Protein AF-A0A1E3QG63-F1 (afdb_monomer_lite)

Radius of gyration: 18.42 Å; chains: 1; bounding box: 55×42×62 Å

Structure (mmCIF, N/CA/C/O backbone):
data_AF-A0A1E3QG63-F1
#
_entry.id   AF-A0A1E3QG63-F1
#
loop_
_atom_site.group_PDB
_atom_site.id
_atom_site.type_symbol
_atom_site.label_atom_id
_atom_site.label_alt_id
_atom_site.label_comp_id
_atom_site.label_asym_id
_atom_site.label_entity_id
_atom_site.label_seq_id
_atom_site.pdbx_PDB_ins_code
_atom_site.Cartn_x
_atom_site.Cartn_y
_atom_site.Cartn_z
_atom_site.occupancy
_atom_site.B_iso_or_equiv
_atom_site.auth_seq_id
_atom_site.auth_comp_id
_atom_site.auth_asym_id
_atom_site.auth_atom_id
_atom_site.pdbx_PDB_model_num
ATOM 1 N N . MET A 1 1 ? -2.644 4.173 26.417 1.00 63.44 1 MET A N 1
ATOM 2 C CA . MET A 1 1 ? -2.968 2.779 26.030 1.00 63.44 1 MET A CA 1
ATOM 3 C C . MET A 1 1 ? -1.761 2.203 25.305 1.00 63.44 1 MET A C 1
ATOM 5 O O . MET A 1 1 ? -1.192 2.931 24.502 1.00 63.44 1 MET A O 1
ATOM 9 N N . SER A 1 2 ? -1.336 0.970 25.603 1.00 85.31 2 SER A N 1
ATOM 10 C CA . SER A 1 2 ? -0.181 0.361 24.920 1.00 85.31 2 SER A CA 1
ATOM 11 C C . SER A 1 2 ? -0.471 0.217 23.418 1.00 85.31 2 SER A C 1
ATOM 13 O O . SER A 1 2 ? -1.576 -0.172 23.044 1.00 85.31 2 SER A O 1
ATOM 15 N N . ARG A 1 3 ? 0.469 0.567 22.541 1.00 91.56 3 ARG A N 1
ATOM 16 C CA . ARG A 1 3 ? 0.360 0.287 21.099 1.00 91.56 3 ARG A CA 1
ATOM 17 C C . ARG A 1 3 ? 1.345 -0.817 20.749 1.00 91.56 3 ARG A C 1
ATOM 19 O O . ARG A 1 3 ? 2.433 -0.870 21.312 1.00 91.56 3 ARG A O 1
ATOM 26 N N . SER A 1 4 ? 0.961 -1.674 19.815 1.00 94.44 4 SER A N 1
ATOM 27 C CA . SER A 1 4 ? 1.825 -2.709 19.252 1.00 94.44 4 SER A CA 1
ATOM 28 C C . SER A 1 4 ? 2.022 -2.447 17.767 1.00 94.44 4 SER A C 1
ATOM 30 O O . SER A 1 4 ? 1.134 -1.895 17.115 1.00 94.44 4 SER A O 1
ATOM 32 N N . SER A 1 5 ? 3.180 -2.843 17.246 1.00 95.06 5 SER A N 1
ATOM 33 C CA . SER A 1 5 ? 3.519 -2.740 15.829 1.00 95.06 5 SER A CA 1
ATOM 34 C C . SER A 1 5 ? 3.926 -4.093 15.260 1.00 95.06 5 SER A C 1
ATOM 36 O O . SER A 1 5 ? 4.541 -4.896 15.960 1.00 95.06 5 SER A O 1
ATOM 38 N N . HIS A 1 6 ? 3.617 -4.320 13.988 1.00 96.06 6 HIS A N 1
ATOM 39 C CA . HIS A 1 6 ? 4.092 -5.461 13.206 1.00 96.06 6 HIS A CA 1
ATOM 40 C C . HIS A 1 6 ? 4.540 -4.973 11.831 1.00 96.06 6 HIS A C 1
ATOM 42 O O . HIS A 1 6 ? 3.900 -4.087 11.266 1.00 96.06 6 HIS A O 1
ATOM 48 N N . THR A 1 7 ? 5.610 -5.556 11.301 1.00 96.62 7 THR A N 1
ATOM 49 C CA . THR A 1 7 ? 6.159 -5.209 9.987 1.00 96.62 7 THR A CA 1
ATOM 50 C C . THR A 1 7 ? 6.214 -6.458 9.119 1.00 96.62 7 THR A C 1
ATOM 52 O O . THR A 1 7 ? 6.518 -7.548 9.605 1.00 96.62 7 THR A O 1
ATOM 55 N N . LEU A 1 8 ? 5.903 -6.291 7.840 1.00 96.19 8 LEU A N 1
ATOM 56 C CA . LEU A 1 8 ? 6.036 -7.293 6.795 1.00 96.19 8 LEU A CA 1
ATOM 57 C C . LEU A 1 8 ? 6.812 -6.655 5.644 1.00 96.19 8 LEU A C 1
ATOM 59 O O . LEU A 1 8 ? 6.557 -5.509 5.283 1.00 96.19 8 LEU A O 1
ATOM 63 N N . GLN A 1 9 ? 7.737 -7.418 5.076 1.00 96.62 9 GLN A N 1
ATOM 64 C CA . GLN A 1 9 ? 8.424 -7.054 3.850 1.00 96.62 9 GLN A CA 1
ATOM 65 C C . GLN A 1 9 ? 8.018 -8.038 2.755 1.00 96.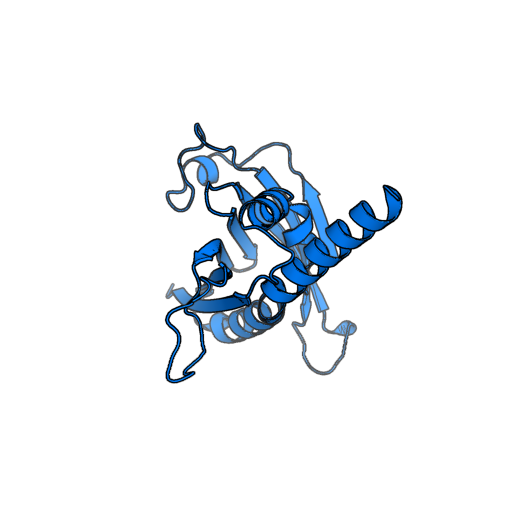62 9 GLN A C 1
ATOM 67 O O . GLN A 1 9 ? 8.073 -9.253 2.960 1.00 96.62 9 GLN A O 1
ATOM 72 N N . VAL A 1 10 ? 7.606 -7.513 1.605 1.00 95.44 10 VAL A N 1
ATOM 73 C CA . VAL A 1 10 ? 7.205 -8.292 0.430 1.00 95.44 10 VAL A CA 1
ATOM 74 C C . VAL A 1 10 ? 8.078 -7.876 -0.740 1.00 95.44 10 VAL A C 1
ATOM 76 O O . VAL A 1 10 ? 8.271 -6.689 -0.992 1.00 95.44 10 VAL A O 1
ATOM 79 N N . THR A 1 11 ? 8.616 -8.847 -1.471 1.00 95.69 11 THR A N 1
ATOM 80 C CA . THR A 1 11 ? 9.501 -8.582 -2.606 1.00 95.69 11 THR A CA 1
ATOM 81 C C . THR A 1 11 ? 9.053 -9.341 -3.847 1.00 95.69 11 THR A C 1
ATOM 83 O O . THR A 1 11 ? 8.489 -10.432 -3.758 1.00 95.69 11 THR A O 1
ATOM 86 N N . ALA A 1 12 ? 9.294 -8.753 -5.015 1.00 95.25 12 ALA A N 1
ATOM 87 C CA . ALA A 1 12 ? 9.149 -9.422 -6.300 1.00 95.25 12 ALA A CA 1
ATOM 88 C C . ALA A 1 12 ? 10.291 -8.988 -7.234 1.00 95.25 12 ALA A C 1
ATOM 90 O O . ALA A 1 12 ? 10.469 -7.783 -7.445 1.00 95.25 12 ALA A O 1
ATOM 91 N N . PRO A 1 13 ? 11.086 -9.928 -7.776 1.00 94.69 13 PRO A N 1
ATOM 92 C CA . PRO A 1 13 ? 12.096 -9.588 -8.767 1.00 94.69 13 PRO A CA 1
ATOM 93 C C . PRO A 1 13 ? 11.421 -9.096 -10.050 1.00 94.69 13 PRO A C 1
ATOM 95 O O . PRO A 1 13 ? 10.389 -9.627 -10.459 1.00 94.69 13 PRO A O 1
ATOM 98 N N . LEU A 1 14 ? 12.013 -8.092 -10.692 1.00 94.06 14 LEU A N 1
ATOM 99 C CA . LEU A 1 14 ? 11.565 -7.643 -12.003 1.00 94.06 14 LEU A CA 1
ATOM 100 C C . LEU A 1 14 ? 12.072 -8.630 -13.072 1.00 94.06 14 LEU A C 1
ATOM 102 O O . LEU A 1 14 ? 13.235 -9.058 -13.016 1.00 94.06 14 LEU A O 1
ATOM 106 N N . PRO A 1 15 ? 11.232 -8.985 -14.056 1.00 92.25 15 PRO A N 1
ATOM 107 C CA . PRO A 1 15 ? 11.671 -9.674 -15.260 1.00 92.25 15 PRO A CA 1
ATOM 108 C C . PRO A 1 15 ? 12.553 -8.748 -16.110 1.00 92.25 15 PRO A C 1
ATOM 110 O O . PRO A 1 15 ? 12.461 -7.524 -16.026 1.00 92.25 15 PRO A O 1
ATOM 113 N N . SER A 1 16 ? 13.387 -9.322 -16.980 1.00 89.38 16 SER A N 1
ATOM 114 C CA . SER A 1 16 ? 14.277 -8.557 -17.872 1.00 89.38 16 SER A CA 1
ATOM 115 C C . SER A 1 16 ? 13.534 -7.679 -18.887 1.00 89.38 16 SER A C 1
ATOM 117 O O . SER A 1 16 ? 14.134 -6.798 -19.498 1.00 89.38 16 SER A O 1
ATOM 119 N N . SER A 1 17 ? 12.237 -7.923 -19.083 1.00 90.38 17 SER A N 1
ATOM 120 C CA . SER A 1 17 ? 11.326 -7.128 -19.911 1.00 90.38 17 SER A CA 1
ATOM 121 C C . SER A 1 17 ? 10.999 -5.757 -19.293 1.00 90.38 17 SER A C 1
ATOM 123 O O . SER A 1 17 ? 10.617 -4.833 -20.021 1.00 90.38 17 SER A O 1
ATOM 125 N N . LEU A 1 18 ? 11.164 -5.593 -17.973 1.00 93.50 18 LEU A N 1
ATOM 126 C CA . LEU A 1 18 ? 10.809 -4.384 -17.230 1.00 93.50 18 LEU A CA 1
ATOM 127 C C . LEU A 1 18 ? 12.039 -3.626 -16.733 1.00 93.50 18 LEU A C 1
ATOM 129 O O . LEU A 1 18 ? 12.953 -4.179 -16.125 1.00 93.50 18 LEU A O 1
ATOM 133 N N . THR A 1 19 ? 12.027 -2.315 -16.952 1.00 94.38 19 THR A N 1
ATOM 134 C CA . THR A 1 19 ? 13.007 -1.393 -16.379 1.00 94.38 19 THR A CA 1
ATOM 135 C C . THR A 1 19 ? 12.522 -0.865 -15.024 1.00 94.38 19 THR A C 1
ATOM 137 O O . THR A 1 19 ? 11.325 -0.909 -14.725 1.00 94.38 19 THR A O 1
ATOM 140 N N . PRO A 1 20 ? 13.412 -0.290 -14.195 1.00 95.69 20 PRO A N 1
ATOM 141 C CA . PRO A 1 20 ? 12.996 0.371 -12.960 1.00 95.69 20 PRO A CA 1
ATOM 142 C C . PRO A 1 20 ? 12.012 1.512 -13.192 1.00 95.69 20 PRO A C 1
ATOM 144 O O . PRO A 1 20 ? 11.085 1.690 -12.409 1.00 95.69 20 PRO A O 1
ATOM 147 N N . ALA A 1 21 ? 12.208 2.262 -14.280 1.00 96.69 21 ALA A N 1
ATOM 148 C CA . ALA A 1 21 ? 11.342 3.370 -14.652 1.00 96.69 21 ALA A CA 1
ATOM 149 C C . ALA A 1 21 ? 9.919 2.887 -14.959 1.00 96.69 21 ALA A C 1
ATOM 151 O O . ALA A 1 21 ? 8.976 3.493 -14.463 1.00 96.69 21 ALA A O 1
ATOM 152 N N . ASP A 1 22 ? 9.765 1.762 -15.673 1.00 96.69 22 ASP A N 1
ATOM 153 C CA . ASP A 1 22 ? 8.447 1.168 -15.948 1.00 96.69 22 ASP A CA 1
ATOM 154 C C . ASP A 1 22 ? 7.688 0.884 -14.643 1.00 96.69 22 ASP A C 1
ATOM 156 O O . ASP A 1 22 ? 6.513 1.227 -14.501 1.00 96.69 22 ASP A O 1
ATOM 160 N N . MET A 1 23 ? 8.379 0.307 -13.655 1.00 97.62 23 MET A N 1
ATOM 161 C CA . MET A 1 23 ? 7.780 -0.000 -12.356 1.00 97.62 23 MET A CA 1
ATOM 162 C C . MET A 1 23 ? 7.497 1.240 -11.507 1.00 97.62 23 MET A C 1
ATOM 164 O O . MET A 1 23 ? 6.456 1.292 -10.855 1.00 97.62 23 MET A O 1
ATOM 168 N N . ILE A 1 24 ? 8.378 2.243 -11.512 1.00 98.25 24 ILE A N 1
ATOM 169 C CA . ILE A 1 24 ? 8.143 3.508 -10.797 1.00 98.25 24 ILE A CA 1
ATOM 170 C C . ILE A 1 24 ? 6.931 4.230 -11.397 1.00 98.25 24 ILE A C 1
ATOM 172 O O . ILE A 1 24 ? 6.027 4.611 -10.658 1.00 98.25 24 ILE A O 1
ATOM 176 N N . SER A 1 25 ? 6.850 4.335 -12.726 1.00 97.88 25 SER A N 1
ATOM 177 C CA . SER A 1 25 ? 5.685 4.912 -13.402 1.00 97.88 25 SER A CA 1
ATOM 178 C C . SER A 1 25 ? 4.401 4.139 -13.096 1.00 97.88 25 SER A C 1
ATOM 180 O O . SER A 1 25 ? 3.353 4.749 -12.902 1.00 97.88 25 SER A O 1
ATOM 182 N N . ALA A 1 26 ? 4.468 2.809 -12.992 1.00 97.81 26 ALA A N 1
ATOM 183 C CA . ALA A 1 26 ? 3.320 2.006 -12.592 1.00 97.81 26 ALA A CA 1
ATOM 184 C C . ALA A 1 26 ? 2.889 2.241 -11.133 1.00 97.81 26 ALA A C 1
ATOM 186 O O . ALA A 1 26 ? 1.690 2.199 -10.858 1.00 97.81 26 ALA A O 1
ATOM 187 N N . LEU A 1 27 ? 3.822 2.496 -10.210 1.00 98.25 27 LEU A N 1
ATOM 188 C CA . LEU A 1 27 ? 3.511 2.843 -8.816 1.00 98.25 27 LEU A CA 1
ATOM 189 C C . LEU A 1 27 ? 2.842 4.219 -8.696 1.00 98.25 27 LEU A C 1
ATOM 191 O O . LEU A 1 27 ? 1.923 4.373 -7.895 1.00 98.25 27 LEU A O 1
ATOM 195 N N . HIS A 1 28 ? 3.257 5.189 -9.518 1.00 98.00 28 HIS A N 1
ATOM 196 C CA . HIS A 1 28 ? 2.660 6.536 -9.557 1.00 98.00 28 HIS A CA 1
ATOM 197 C C . HIS A 1 28 ? 1.229 6.536 -10.120 1.00 98.00 28 HIS A C 1
ATOM 199 O O . HIS A 1 28 ? 0.454 7.468 -9.919 1.00 98.00 28 HIS A O 1
ATOM 205 N N . ILE A 1 29 ? 0.812 5.442 -10.764 1.00 97.56 29 ILE A N 1
ATOM 206 C CA . ILE A 1 29 ? -0.602 5.168 -11.032 1.00 97.56 29 ILE A CA 1
ATOM 207 C C . ILE A 1 29 ? -1.194 4.511 -9.777 1.00 97.56 29 ILE A C 1
ATOM 209 O O . ILE A 1 29 ? -1.293 3.288 -9.689 1.00 97.56 29 ILE A O 1
ATOM 213 N N . HIS A 1 30 ? -1.613 5.323 -8.800 1.00 97.62 30 HIS A N 1
ATOM 214 C CA . HIS A 1 30 ? -2.098 4.855 -7.486 1.00 97.62 30 HIS A CA 1
ATOM 215 C C . HIS A 1 30 ? -3.204 3.788 -7.559 1.00 97.62 30 HIS A C 1
ATOM 217 O O . HIS A 1 30 ? -3.290 2.910 -6.697 1.00 97.62 30 HIS A O 1
ATOM 223 N N . GLU A 1 31 ? -4.033 3.826 -8.607 1.00 96.69 31 GLU A N 1
ATOM 224 C CA . GLU A 1 31 ? -5.058 2.814 -8.879 1.00 96.69 31 GLU A CA 1
ATOM 225 C C . GLU A 1 31 ? -4.479 1.394 -8.940 1.00 96.69 31 GLU A C 1
ATOM 227 O O . GLU A 1 31 ? -5.137 0.444 -8.515 1.00 96.69 31 GLU A O 1
ATOM 232 N N . ASN A 1 32 ? -3.236 1.223 -9.398 1.00 96.31 32 ASN A N 1
ATOM 233 C CA . ASN A 1 32 ? -2.574 -0.076 -9.408 1.00 96.31 32 ASN A CA 1
ATOM 234 C C . ASN A 1 32 ? -2.433 -0.654 -7.996 1.00 96.31 32 ASN A C 1
ATOM 236 O O . ASN A 1 32 ? -2.767 -1.816 -7.785 1.00 96.31 32 ASN A O 1
ATOM 240 N N . CYS A 1 33 ? -2.017 0.143 -7.013 1.00 94.50 33 CYS A N 1
ATOM 241 C CA . CYS A 1 33 ? -1.934 -0.308 -5.623 1.00 94.50 33 CYS A CA 1
ATOM 242 C C . CYS A 1 33 ? -3.328 -0.506 -5.009 1.00 94.50 33 CYS A C 1
ATOM 244 O O . CYS A 1 33 ? -3.575 -1.513 -4.347 1.00 94.50 33 CYS A O 1
ATOM 246 N N . LEU A 1 34 ? -4.258 0.418 -5.271 1.00 95.00 34 LEU A N 1
ATOM 247 C CA . LEU A 1 34 ? -5.617 0.366 -4.723 1.00 95.00 34 LEU A CA 1
ATOM 248 C C . LEU A 1 34 ? -6.385 -0.879 -5.188 1.00 95.00 34 LEU A C 1
ATOM 250 O O . LEU A 1 34 ? -7.032 -1.537 -4.376 1.00 95.00 34 LEU A O 1
ATOM 254 N N . THR A 1 35 ? -6.300 -1.219 -6.476 1.00 94.00 35 THR A N 1
ATOM 255 C CA . THR A 1 35 ? -7.086 -2.305 -7.092 1.00 94.00 35 THR A CA 1
ATOM 256 C C . THR A 1 35 ? -6.474 -3.694 -6.922 1.00 94.00 35 THR A C 1
ATOM 258 O O . THR A 1 35 ? -7.202 -4.683 -6.966 1.00 94.00 35 THR A O 1
ATOM 261 N N . LEU A 1 36 ? -5.156 -3.801 -6.717 1.00 92.81 36 LEU A N 1
ATOM 262 C CA . LEU A 1 36 ? -4.480 -5.094 -6.537 1.00 92.81 36 LEU A CA 1
ATOM 263 C C . LEU A 1 36 ? -4.517 -5.608 -5.091 1.00 92.81 36 LEU A C 1
ATOM 265 O O . LEU A 1 36 ? -4.337 -6.813 -4.858 1.00 92.81 36 LEU A O 1
ATOM 269 N N . GLN A 1 37 ? -4.758 -4.715 -4.129 1.00 89.69 37 GLN A N 1
ATOM 270 C CA . GLN A 1 37 ? -4.864 -5.044 -2.713 1.00 89.69 37 GLN A CA 1
ATOM 271 C C . GLN A 1 37 ? -6.071 -5.955 -2.448 1.00 89.69 37 GLN A C 1
ATOM 273 O O . GLN A 1 37 ? -7.209 -5.632 -2.776 1.00 89.69 37 GLN A O 1
ATOM 278 N N . ALA A 1 38 ? -5.827 -7.113 -1.824 1.00 90.06 38 ALA A N 1
ATOM 279 C CA . ALA A 1 38 ? -6.803 -8.210 -1.780 1.00 90.06 38 ALA A CA 1
ATOM 280 C C . ALA A 1 38 ? -8.096 -7.902 -1.001 1.00 90.06 38 ALA A C 1
ATOM 282 O O . ALA A 1 38 ? -9.089 -8.610 -1.165 1.00 90.06 38 ALA A O 1
ATOM 283 N N . LEU A 1 39 ? -8.072 -6.890 -0.132 1.00 92.81 39 LEU A N 1
ATOM 284 C CA . LEU A 1 39 ? -9.217 -6.498 0.687 1.00 92.81 39 LEU A CA 1
ATOM 285 C C . LEU A 1 39 ? -10.007 -5.330 0.091 1.00 92.81 39 LEU A C 1
ATOM 287 O O . LEU A 1 39 ? -11.139 -5.111 0.528 1.00 92.81 39 LEU A O 1
ATOM 291 N N . THR A 1 40 ? -9.459 -4.601 -0.887 1.00 95.31 40 THR A N 1
ATOM 292 C CA . THR A 1 40 ? -10.124 -3.436 -1.478 1.00 95.31 40 THR A CA 1
ATOM 293 C C . THR A 1 40 ? -11.356 -3.859 -2.265 1.00 95.31 40 THR A C 1
ATOM 295 O O . THR A 1 40 ? -11.326 -4.771 -3.087 1.00 95.31 40 THR A O 1
ATOM 298 N N . THR A 1 41 ? -12.455 -3.155 -2.023 1.00 95.88 41 THR A N 1
ATOM 299 C CA . THR A 1 41 ? -13.749 -3.362 -2.695 1.00 95.88 41 THR A CA 1
ATOM 300 C C . THR A 1 41 ? -14.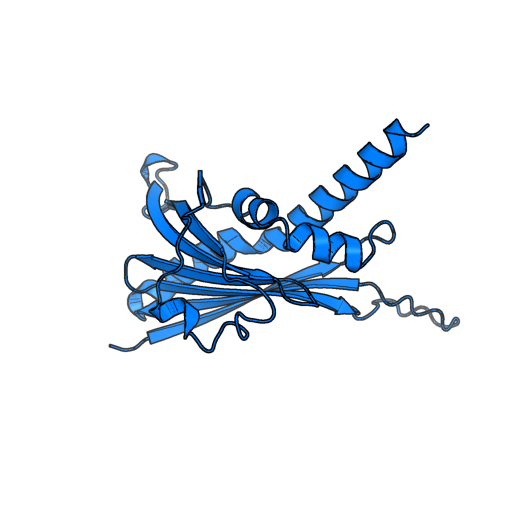258 -2.103 -3.389 1.00 95.88 41 THR A C 1
ATOM 302 O O . THR A 1 41 ? -15.158 -2.176 -4.220 1.00 95.88 41 THR A O 1
ATOM 305 N N . GLY A 1 42 ? -13.658 -0.951 -3.092 1.00 97.06 42 GLY A N 1
ATOM 306 C CA . GLY A 1 42 ? -13.903 0.305 -3.784 1.00 97.06 42 GLY A CA 1
ATOM 307 C C . GLY A 1 42 ? -12.973 1.395 -3.275 1.00 97.06 42 GLY A C 1
ATOM 308 O O . GLY A 1 42 ? -12.446 1.306 -2.165 1.00 97.06 42 GLY A O 1
ATOM 309 N N . TYR A 1 43 ? -12.781 2.430 -4.082 1.00 98.06 43 TYR A N 1
ATOM 310 C CA . TYR A 1 43 ? -12.066 3.632 -3.681 1.00 98.06 43 TYR A CA 1
ATOM 311 C C . TYR A 1 43 ? -12.665 4.854 -4.376 1.00 98.06 43 TYR A C 1
ATOM 313 O O . TYR A 1 43 ? -13.311 4.747 -5.419 1.00 98.06 43 TYR A O 1
ATOM 321 N N . LYS A 1 44 ? -12.444 6.022 -3.783 1.00 97.75 44 LYS A N 1
ATOM 322 C CA . LYS A 1 44 ? -12.819 7.317 -4.339 1.00 97.75 44 LYS A CA 1
ATOM 323 C C . LYS A 1 44 ? -11.731 8.327 -4.019 1.00 97.75 44 LYS A C 1
ATOM 325 O O . LYS A 1 44 ? -11.320 8.444 -2.871 1.00 97.75 44 LYS A O 1
ATOM 330 N N . GLU A 1 45 ? -11.292 9.081 -5.016 1.00 97.69 45 GLU A N 1
ATOM 331 C CA . GLU A 1 45 ? -10.387 10.203 -4.782 1.00 97.69 45 GLU A CA 1
ATOM 332 C C . GLU A 1 45 ? -11.107 11.343 -4.052 1.00 97.69 45 GLU A C 1
ATOM 334 O O . GLU A 1 45 ? -12.243 11.708 -4.378 1.00 97.69 45 GLU A O 1
ATOM 339 N N . ILE A 1 46 ? -10.437 11.901 -3.048 1.00 96.94 46 ILE A N 1
ATOM 340 C CA . ILE A 1 46 ? -10.913 13.041 -2.275 1.00 96.94 46 ILE A CA 1
ATOM 341 C C . ILE A 1 46 ? -10.057 14.257 -2.657 1.00 96.94 46 ILE A C 1
ATOM 343 O O . ILE A 1 46 ? -8.852 14.238 -2.410 1.00 96.94 46 ILE A O 1
ATOM 347 N N . PRO A 1 47 ? -10.650 15.345 -3.188 1.00 91.88 47 PRO A N 1
ATOM 348 C CA . PRO A 1 47 ? -9.899 16.498 -3.707 1.00 91.88 47 PRO A CA 1
ATOM 349 C C . PRO A 1 47 ? -9.084 17.286 -2.676 1.00 91.88 47 PRO A C 1
ATOM 351 O O . PRO A 1 47 ? -8.465 18.293 -3.010 1.00 91.88 47 PRO A O 1
ATOM 354 N N . THR A 1 48 ? -9.156 16.933 -1.395 1.00 90.69 48 THR A N 1
ATOM 355 C CA . THR A 1 48 ? -8.535 17.706 -0.322 1.00 90.69 48 THR A CA 1
ATOM 356 C C . THR A 1 48 ? -7.882 16.781 0.685 1.00 90.69 48 THR A C 1
ATOM 358 O O . THR A 1 48 ? -8.521 15.893 1.247 1.00 90.69 48 THR A O 1
ATOM 361 N N . THR A 1 49 ? -6.610 17.051 0.951 1.00 92.69 49 THR A N 1
ATOM 362 C CA . THR A 1 49 ? -5.823 16.368 1.973 1.00 92.69 49 THR A CA 1
ATOM 363 C C . THR A 1 49 ? -5.933 17.121 3.297 1.00 92.69 49 THR A C 1
ATOM 365 O O . THR A 1 49 ? -5.802 18.344 3.349 1.00 92.69 49 THR A O 1
ATOM 368 N N . CYS A 1 50 ? -6.194 16.394 4.386 1.00 90.06 50 CYS A N 1
ATOM 369 C CA . CYS A 1 50 ? -6.322 16.980 5.720 1.00 90.06 50 CYS A CA 1
ATOM 370 C C . CYS A 1 50 ? -5.011 17.682 6.144 1.00 90.06 50 CYS A C 1
ATOM 372 O O . CYS A 1 50 ? -3.946 17.075 6.010 1.00 90.06 50 CYS A O 1
ATOM 374 N N . PRO A 1 51 ? -5.053 18.902 6.724 1.00 91.75 51 PRO A N 1
ATOM 375 C CA . PRO A 1 51 ? -3.847 19.638 7.119 1.00 91.75 51 PRO A CA 1
ATOM 376 C C . PRO A 1 51 ? -2.893 18.863 8.034 1.00 91.75 51 PRO A C 1
ATOM 378 O O . PRO A 1 51 ? -1.681 18.976 7.887 1.00 91.75 51 PRO A O 1
ATOM 381 N N . ALA A 1 52 ? -3.423 18.029 8.935 1.00 91.12 52 ALA A N 1
ATOM 382 C CA . ALA A 1 52 ? -2.603 17.214 9.833 1.00 91.12 52 ALA A CA 1
ATOM 383 C C . ALA A 1 52 ? -1.713 16.203 9.085 1.00 91.12 52 ALA A C 1
ATOM 385 O O . ALA A 1 52 ? -0.637 15.855 9.567 1.00 91.12 52 ALA A O 1
ATOM 386 N N . VAL A 1 53 ? -2.153 15.744 7.910 1.00 93.94 53 VAL A N 1
ATOM 387 C CA . VAL A 1 53 ? -1.413 14.801 7.060 1.00 93.94 53 VAL A CA 1
ATOM 388 C C . VAL A 1 53 ? -0.339 15.523 6.256 1.00 93.94 53 VAL A C 1
ATOM 390 O O . VAL A 1 53 ? 0.756 14.994 6.106 1.00 93.94 53 VAL A O 1
ATOM 393 N N . LEU A 1 54 ? -0.611 16.754 5.811 1.00 92.31 54 LEU A N 1
ATOM 394 C CA . LEU A 1 54 ? 0.381 17.595 5.128 1.00 92.31 54 LEU A CA 1
ATOM 395 C C . LEU A 1 54 ? 1.601 17.897 6.015 1.00 92.31 54 LEU A C 1
ATOM 397 O O . LEU A 1 54 ? 2.682 18.160 5.500 1.00 92.31 54 LEU A O 1
ATOM 401 N N . SER A 1 55 ? 1.428 17.852 7.339 1.00 91.56 55 SER A N 1
ATOM 402 C CA . SER A 1 55 ? 2.495 18.015 8.333 1.00 91.56 55 SER A CA 1
ATOM 403 C C . SER A 1 55 ? 3.049 16.699 8.903 1.00 91.56 55 SER A C 1
ATOM 405 O O . SER A 1 55 ? 3.832 16.743 9.852 1.00 91.56 55 SER A O 1
ATOM 407 N N . ASP A 1 56 ? 2.623 15.530 8.410 1.00 94.06 56 ASP A N 1
ATOM 408 C CA . ASP A 1 56 ? 3.103 14.237 8.919 1.00 94.06 56 ASP A CA 1
ATOM 409 C C . ASP A 1 56 ? 4.548 13.971 8.455 1.00 94.06 56 ASP A C 1
ATOM 411 O O . ASP A 1 56 ? 4.774 13.836 7.252 1.00 94.06 56 ASP A O 1
ATOM 415 N N . PRO A 1 57 ? 5.525 13.811 9.373 1.00 94.06 57 PRO A N 1
ATOM 416 C CA . PRO A 1 57 ? 6.925 13.560 9.018 1.00 94.06 57 PRO A CA 1
ATOM 417 C C . PRO A 1 57 ? 7.174 12.208 8.334 1.00 94.06 57 PRO A C 1
ATOM 419 O O . PRO A 1 57 ? 8.290 11.944 7.893 1.00 94.06 57 PRO A O 1
ATOM 422 N N . TYR A 1 58 ? 6.180 11.315 8.277 1.00 95.69 58 TYR A N 1
ATOM 423 C CA . TYR A 1 58 ? 6.280 10.093 7.479 1.00 95.69 58 TYR A CA 1
ATOM 424 C C . TYR A 1 58 ? 6.401 10.385 5.972 1.00 95.69 58 TYR A C 1
ATOM 426 O O . TYR A 1 58 ? 7.148 9.700 5.255 1.00 95.69 58 TYR A O 1
ATOM 434 N N . PHE A 1 59 ? 5.678 11.405 5.509 1.00 96.19 59 PHE A N 1
ATOM 435 C CA . PHE A 1 59 ? 5.716 11.874 4.133 1.00 96.19 59 PHE A CA 1
ATOM 436 C C . PHE A 1 59 ? 6.877 12.850 3.922 1.00 96.19 59 PHE A C 1
ATOM 438 O O . PHE A 1 59 ? 7.347 13.520 4.841 1.00 96.19 59 PHE A O 1
ATOM 445 N N . SER A 1 60 ? 7.360 12.898 2.688 1.00 92.81 60 SER A N 1
ATOM 446 C CA . SER A 1 60 ? 8.308 13.904 2.222 1.00 92.81 60 SER A CA 1
ATOM 447 C C . SER A 1 60 ? 7.626 15.270 2.108 1.00 92.81 60 SER A C 1
ATOM 449 O O . SER A 1 60 ? 6.396 15.370 2.070 1.00 92.81 60 SER A O 1
ATOM 451 N N . ALA A 1 61 ? 8.428 16.331 2.013 1.00 89.69 61 ALA A N 1
ATOM 452 C CA . ALA A 1 61 ? 7.919 17.680 1.800 1.00 89.69 61 ALA A CA 1
ATOM 453 C C . ALA A 1 61 ? 7.071 17.758 0.512 1.00 89.69 61 ALA A C 1
ATOM 455 O O . ALA A 1 61 ? 7.426 17.205 -0.533 1.00 89.69 61 ALA A O 1
ATOM 456 N N . THR A 1 62 ? 5.908 18.405 0.612 1.00 87.12 62 THR A N 1
ATOM 457 C CA . THR A 1 62 ? 4.861 18.398 -0.425 1.00 87.12 62 THR A CA 1
ATOM 458 C C . THR A 1 62 ? 5.142 19.324 -1.607 1.00 87.12 62 THR A C 1
ATOM 460 O O . THR A 1 62 ? 4.415 19.297 -2.596 1.00 87.12 62 THR A O 1
ATOM 463 N N . ASP A 1 63 ? 6.203 20.124 -1.519 1.00 84.25 63 ASP A N 1
ATOM 464 C CA . ASP A 1 63 ? 6.758 20.920 -2.613 1.00 84.25 63 ASP A CA 1
ATOM 465 C C . ASP A 1 63 ? 7.371 20.048 -3.718 1.00 84.25 63 ASP A C 1
ATOM 467 O O . ASP A 1 63 ? 7.372 20.444 -4.881 1.00 84.25 63 ASP A O 1
ATOM 471 N N . THR A 1 64 ? 7.860 18.856 -3.362 1.00 81.81 64 THR A N 1
ATOM 472 C CA . THR A 1 64 ? 8.463 17.905 -4.309 1.00 81.81 64 THR A CA 1
ATOM 473 C C . THR A 1 64 ? 7.451 16.948 -4.937 1.00 81.81 64 THR A C 1
ATOM 475 O O . THR A 1 64 ? 7.553 16.651 -6.126 1.00 81.81 64 THR A O 1
ATOM 478 N N . ALA A 1 65 ? 6.468 16.484 -4.162 1.00 90.31 65 ALA A N 1
ATOM 479 C CA . ALA A 1 65 ? 5.380 15.633 -4.632 1.00 90.31 65 ALA A CA 1
ATOM 480 C C . ALA A 1 65 ? 4.126 15.838 -3.761 1.00 90.31 65 ALA A C 1
ATOM 482 O O . ALA A 1 65 ? 4.226 15.774 -2.525 1.00 90.31 65 ALA A O 1
ATOM 483 N N . PRO A 1 66 ? 2.942 16.066 -4.363 1.00 94.31 66 PRO A N 1
ATOM 484 C CA . PRO A 1 66 ? 1.712 16.250 -3.607 1.00 94.31 66 PRO A CA 1
ATOM 485 C C . PRO A 1 66 ? 1.299 14.957 -2.895 1.00 94.31 66 PRO A C 1
ATOM 487 O O . PRO A 1 66 ? 1.599 13.852 -3.341 1.00 94.31 66 PRO A O 1
ATOM 490 N N . ILE A 1 67 ? 0.562 15.103 -1.793 1.00 97.31 67 ILE A N 1
ATOM 491 C CA . ILE A 1 67 ? -0.109 13.976 -1.139 1.00 97.31 67 ILE A CA 1
ATOM 492 C C . ILE A 1 67 ? -1.520 13.866 -1.711 1.00 97.31 67 ILE A C 1
ATOM 494 O O . ILE A 1 67 ? -2.342 14.765 -1.503 1.00 97.31 67 ILE A O 1
ATOM 498 N N . MET A 1 68 ? -1.804 12.749 -2.372 1.00 97.31 68 MET A N 1
ATOM 499 C CA . MET A 1 68 ? -3.127 12.416 -2.898 1.00 97.31 68 MET A CA 1
ATOM 500 C C . MET A 1 68 ? -3.942 11.687 -1.831 1.00 97.31 68 MET A C 1
ATOM 502 O O . MET A 1 68 ? -3.423 10.805 -1.145 1.00 97.31 68 MET A O 1
ATOM 506 N N . THR A 1 69 ? -5.216 12.053 -1.680 1.00 98.12 69 THR A N 1
ATOM 507 C CA . THR A 1 69 ? -6.119 11.447 -0.690 1.00 98.12 69 THR A CA 1
ATOM 508 C C . THR A 1 69 ? -7.169 10.590 -1.377 1.00 98.12 69 THR A C 1
ATOM 510 O O . THR A 1 69 ? -7.834 11.028 -2.312 1.00 98.12 69 THR A O 1
ATOM 513 N N . TYR A 1 70 ? -7.385 9.397 -0.838 1.00 98.31 70 TYR A N 1
ATOM 514 C CA . TYR A 1 70 ? -8.450 8.492 -1.233 1.00 98.31 70 TYR A CA 1
ATOM 515 C C . TYR A 1 70 ? -9.276 8.094 -0.017 1.00 98.31 70 TYR A C 1
ATOM 517 O O . TYR A 1 70 ? -8.769 7.959 1.093 1.00 98.31 70 TYR A O 1
ATOM 525 N N . GLU A 1 71 ? -10.559 7.871 -0.238 1.00 98.06 71 GLU A N 1
ATOM 526 C CA . GLU A 1 71 ? -11.418 7.110 0.650 1.00 98.06 71 GLU A CA 1
ATOM 527 C C . GLU A 1 71 ? -11.499 5.684 0.100 1.00 98.06 71 GLU A C 1
ATOM 529 O O . GLU A 1 71 ? -11.908 5.482 -1.043 1.00 98.06 71 GLU A O 1
ATOM 534 N N . VAL A 1 72 ? -11.074 4.698 0.889 1.00 98.00 72 VAL A N 1
ATOM 535 C CA . VAL A 1 72 ? -10.992 3.291 0.475 1.00 98.00 72 VAL A CA 1
ATOM 536 C C . VAL A 1 72 ? -11.965 2.469 1.297 1.00 98.00 72 VAL A C 1
ATOM 538 O O . VAL A 1 72 ? -12.075 2.657 2.507 1.00 98.00 72 VAL A O 1
ATOM 541 N N . THR A 1 73 ? -12.676 1.558 0.635 1.00 97.69 73 THR A N 1
ATOM 542 C CA . THR A 1 73 ? -13.568 0.593 1.276 1.00 97.69 73 THR A CA 1
ATOM 543 C C . THR A 1 73 ? -12.991 -0.808 1.168 1.00 97.69 73 THR A C 1
ATOM 545 O O . THR A 1 73 ? -12.793 -1.323 0.065 1.00 97.69 73 THR A O 1
ATOM 548 N N . GLU A 1 74 ? -12.779 -1.456 2.309 1.00 95.50 74 GLU A N 1
ATOM 549 C CA . GLU A 1 74 ? -12.278 -2.827 2.391 1.00 95.50 74 GLU A CA 1
ATOM 550 C C . GLU A 1 74 ? -13.294 -3.793 2.992 1.00 95.50 74 GLU A C 1
ATOM 552 O O . GLU A 1 74 ? -13.997 -3.460 3.947 1.00 95.50 74 GLU A O 1
ATOM 557 N N . GLY A 1 75 ? -13.324 -5.019 2.467 1.00 93.31 75 GLY A N 1
ATOM 558 C CA . GLY A 1 75 ? -14.114 -6.128 2.998 1.00 93.31 75 GLY A CA 1
ATOM 559 C C . GLY A 1 75 ? -13.283 -7.030 3.909 1.00 93.31 75 GLY A C 1
ATOM 560 O O . GLY A 1 75 ? -12.665 -7.987 3.445 1.00 93.31 75 GLY A O 1
ATOM 561 N N . VAL A 1 76 ? -13.300 -6.770 5.215 1.00 89.50 76 VAL A N 1
ATOM 562 C CA . VAL A 1 76 ? -12.484 -7.496 6.199 1.00 89.50 76 VAL A CA 1
ATOM 563 C C . VAL A 1 76 ? -13.275 -8.652 6.810 1.00 89.50 76 VAL A C 1
ATOM 565 O O . VAL A 1 76 ? -14.368 -8.452 7.340 1.00 89.50 76 VAL A O 1
ATOM 568 N N . ILE A 1 77 ? -12.720 -9.868 6.802 1.00 85.44 77 ILE A N 1
ATOM 569 C CA . ILE A 1 77 ? -13.337 -11.020 7.478 1.00 85.44 77 ILE A CA 1
ATOM 570 C C . ILE A 1 77 ? -13.120 -10.878 8.988 1.00 85.44 77 ILE A C 1
ATOM 572 O O . ILE A 1 77 ? -12.016 -11.090 9.488 1.00 85.44 77 ILE A O 1
ATOM 576 N N . ILE A 1 78 ? -14.183 -10.538 9.718 1.00 84.44 78 ILE A N 1
ATOM 577 C CA . ILE A 1 78 ? -14.158 -10.380 11.180 1.00 84.44 78 ILE A CA 1
ATOM 578 C C . ILE A 1 78 ? -14.657 -11.628 11.919 1.00 84.44 78 ILE A C 1
ATOM 580 O O . ILE A 1 78 ? -14.236 -11.866 13.048 1.00 84.44 78 ILE A O 1
ATOM 584 N N . ILE A 1 79 ? -15.510 -12.445 11.289 1.00 81.06 79 ILE A N 1
ATOM 585 C CA . ILE A 1 79 ? -15.995 -13.715 11.849 1.00 81.06 79 ILE A CA 1
ATOM 586 C C . ILE A 1 79 ? -15.526 -14.862 10.941 1.00 81.06 79 ILE A C 1
ATOM 588 O O . ILE A 1 79 ? -16.053 -15.026 9.838 1.00 81.06 79 ILE A O 1
ATOM 592 N N . PRO A 1 80 ? -14.521 -15.655 11.356 1.00 75.06 80 PRO A N 1
ATOM 593 C CA . PRO A 1 80 ? -14.024 -16.762 10.549 1.00 75.06 80 PRO A CA 1
ATOM 594 C C . PRO A 1 80 ? -15.034 -17.920 10.492 1.00 75.06 80 PRO A C 1
ATOM 596 O O . PRO A 1 80 ? -15.780 -18.155 11.437 1.00 75.06 80 PRO A O 1
ATOM 599 N N . GLY A 1 81 ? -15.019 -18.680 9.392 1.00 79.25 81 GLY A N 1
ATOM 600 C CA . GLY A 1 81 ? -15.775 -19.934 9.253 1.00 79.25 81 GLY A CA 1
ATOM 601 C C . GLY A 1 81 ? -17.186 -19.811 8.669 1.00 79.25 81 GLY A C 1
ATOM 602 O O . GLY A 1 81 ? -17.773 -20.829 8.328 1.00 79.25 81 GLY A O 1
ATOM 603 N N . ILE A 1 82 ? -17.705 -18.593 8.486 1.00 85.38 82 ILE A N 1
ATOM 604 C CA . ILE A 1 82 ? -19.051 -18.353 7.927 1.00 85.38 82 ILE A CA 1
ATOM 605 C C . ILE A 1 82 ? -19.031 -17.673 6.546 1.00 85.38 82 ILE A C 1
ATOM 607 O O . ILE A 1 82 ? -20.039 -17.141 6.085 1.00 85.38 82 ILE A O 1
ATOM 611 N N . GLY A 1 83 ? -17.875 -17.683 5.876 1.00 78.88 83 GLY A N 1
ATOM 612 C CA . GLY A 1 83 ? -17.704 -17.108 4.539 1.00 78.88 83 GLY A CA 1
ATOM 613 C C . GLY A 1 83 ? -17.981 -15.603 4.493 1.00 78.88 83 GLY A C 1
ATOM 614 O O . GLY A 1 83 ? -17.631 -14.865 5.417 1.00 78.88 83 GLY A O 1
ATOM 615 N N . ASP A 1 84 ? -18.621 -15.149 3.414 1.00 81.94 84 ASP A N 1
ATOM 616 C CA . ASP A 1 84 ? -18.899 -13.728 3.167 1.00 81.94 84 ASP A CA 1
ATOM 617 C C . ASP A 1 84 ? -19.823 -13.084 4.208 1.00 81.94 84 ASP A C 1
ATOM 619 O O . ASP A 1 84 ? -19.735 -11.882 4.439 1.00 81.94 84 ASP A O 1
ATOM 623 N N . TRP A 1 85 ? -20.642 -13.870 4.910 1.00 83.69 85 TRP A N 1
ATOM 624 C CA . TRP A 1 85 ? -21.496 -13.376 5.997 1.00 83.69 85 TRP A CA 1
ATOM 625 C C . TRP A 1 85 ? -20.682 -12.867 7.194 1.00 83.69 85 TRP A C 1
ATOM 627 O O . TRP A 1 85 ? -21.183 -12.101 8.012 1.00 83.69 85 TRP A O 1
ATOM 637 N N . GLY A 1 86 ? -19.415 -13.280 7.295 1.00 84.50 86 GLY A N 1
ATOM 638 C CA . GLY A 1 86 ? -18.469 -12.814 8.304 1.00 84.50 86 GLY A CA 1
ATOM 639 C C . GLY A 1 86 ? -17.666 -11.585 7.887 1.00 84.50 86 GLY A C 1
ATOM 640 O O . GLY A 1 86 ? -16.791 -11.162 8.650 1.00 84.50 86 GLY A O 1
ATOM 641 N N . LYS A 1 87 ? -17.913 -11.023 6.694 1.00 89.00 87 LYS A N 1
ATOM 642 C CA . LYS A 1 87 ? -17.244 -9.808 6.224 1.00 89.00 87 LYS A CA 1
ATOM 643 C C . LYS A 1 87 ? -17.905 -8.566 6.804 1.00 89.00 87 LYS A C 1
ATOM 645 O O . LYS A 1 87 ? -19.122 -8.412 6.793 1.00 89.00 87 LYS A O 1
ATOM 650 N N . LYS A 1 88 ? -17.070 -7.638 7.255 1.00 91.31 88 LYS A N 1
ATOM 651 C CA . LYS A 1 88 ? -17.454 -6.269 7.571 1.00 91.31 88 LYS A CA 1
ATOM 652 C C . LYS A 1 88 ? -16.768 -5.339 6.588 1.00 91.31 88 LYS A C 1
ATOM 654 O O . LYS A 1 88 ? -15.549 -5.382 6.445 1.00 91.31 88 LYS A O 1
ATOM 659 N N . PHE A 1 89 ? -17.562 -4.481 5.962 1.00 94.12 89 PHE A N 1
ATOM 660 C CA . PHE A 1 89 ? -17.046 -3.413 5.124 1.00 94.12 89 PHE A CA 1
ATOM 661 C C . PHE A 1 89 ? -16.667 -2.226 6.001 1.00 94.12 89 PHE A C 1
ATOM 663 O O . PHE A 1 89 ? -17.447 -1.798 6.859 1.00 94.12 89 PHE A O 1
ATOM 670 N N . ILE A 1 90 ? -15.448 -1.738 5.824 1.00 94.75 90 ILE A N 1
ATOM 671 C CA . ILE A 1 90 ? -14.932 -0.558 6.509 1.00 94.75 90 ILE A CA 1
ATOM 672 C C . ILE A 1 90 ? -14.457 0.443 5.472 1.00 94.75 90 ILE A C 1
ATOM 674 O O . ILE A 1 90 ? -13.834 0.061 4.489 1.00 94.75 90 ILE A O 1
ATOM 678 N N . THR A 1 91 ? -14.739 1.716 5.720 1.00 97.06 91 THR A N 1
ATOM 679 C CA . THR A 1 91 ? -14.318 2.818 4.861 1.00 97.06 91 THR A CA 1
ATOM 680 C C . THR A 1 91 ? -13.402 3.732 5.658 1.00 97.06 91 THR A C 1
ATOM 682 O O . THR A 1 91 ? -13.714 4.068 6.804 1.00 97.06 91 THR A O 1
ATOM 685 N N . PHE A 1 92 ? -12.250 4.075 5.091 1.00 96.94 92 PHE A N 1
ATOM 686 C CA . PHE A 1 92 ? -11.223 4.853 5.774 1.00 96.94 92 PHE A CA 1
ATOM 687 C C . PHE A 1 92 ? -10.345 5.639 4.791 1.00 96.94 92 PHE A C 1
ATOM 689 O O . PHE A 1 92 ? -10.259 5.276 3.614 1.00 96.94 92 PHE A O 1
ATOM 696 N N . PRO A 1 93 ? -9.697 6.725 5.248 1.00 97.50 93 PRO A N 1
ATOM 697 C CA . PRO A 1 93 ? -8.809 7.501 4.402 1.00 97.50 93 PRO A CA 1
ATOM 698 C C . PRO A 1 93 ? -7.466 6.795 4.187 1.00 97.50 93 PRO A C 1
ATOM 700 O O . PRO A 1 93 ? -6.894 6.198 5.106 1.00 97.50 93 PRO A O 1
ATOM 703 N N . VAL A 1 94 ? -6.951 6.929 2.968 1.00 98.12 94 VAL A N 1
ATOM 704 C CA . VAL A 1 94 ? -5.621 6.488 2.554 1.00 98.12 94 VAL A CA 1
ATOM 705 C C . VAL A 1 94 ? -4.940 7.624 1.802 1.00 98.12 94 VAL A C 1
ATOM 707 O O . VAL A 1 94 ? -5.557 8.303 0.984 1.00 98.12 94 VAL A O 1
ATOM 710 N N . TRP A 1 95 ? -3.662 7.832 2.078 1.00 98.25 95 TRP A N 1
ATOM 711 C CA . TRP A 1 95 ? -2.844 8.880 1.485 1.00 98.25 95 TRP A CA 1
ATOM 712 C C . TRP A 1 95 ? -1.686 8.275 0.726 1.00 98.25 95 TRP A C 1
ATOM 714 O O . TRP A 1 95 ? -1.051 7.346 1.225 1.00 98.25 95 TRP A O 1
ATOM 724 N N . PHE A 1 96 ? -1.415 8.826 -0.448 1.00 98.25 96 PHE A N 1
ATOM 725 C CA . PHE A 1 96 ? -0.367 8.393 -1.358 1.00 98.25 96 PHE A CA 1
ATOM 726 C C . PHE A 1 96 ? 0.561 9.567 -1.642 1.00 98.25 96 PHE A C 1
ATOM 728 O O . PHE A 1 96 ? 0.095 10.692 -1.828 1.00 98.25 96 PHE A O 1
ATOM 735 N N . GLN A 1 97 ? 1.861 9.304 -1.678 1.00 98.12 97 GLN A N 1
ATOM 736 C CA . GLN A 1 97 ? 2.853 10.266 -2.127 1.00 98.12 97 GLN A CA 1
ATOM 737 C C . GLN A 1 97 ? 3.895 9.559 -2.981 1.00 98.12 97 GLN A C 1
ATOM 739 O O . GLN A 1 97 ? 4.601 8.662 -2.504 1.00 98.12 97 GLN A O 1
ATOM 744 N N . ASP A 1 98 ? 4.003 10.003 -4.224 1.00 98.12 98 ASP A N 1
ATOM 745 C CA . ASP A 1 98 ? 5.043 9.562 -5.137 1.00 98.12 98 ASP A CA 1
ATOM 746 C C . ASP A 1 98 ? 6.423 9.918 -4.593 1.00 98.12 98 ASP A C 1
ATOM 748 O O . ASP A 1 98 ? 6.651 10.979 -4.006 1.00 98.12 98 ASP A O 1
ATOM 752 N N . THR A 1 99 ? 7.370 9.012 -4.797 1.00 97.19 99 THR A N 1
ATOM 753 C CA . THR A 1 99 ? 8.774 9.233 -4.458 1.00 97.19 99 THR A CA 1
ATOM 754 C C . THR A 1 99 ? 9.653 8.952 -5.676 1.00 97.19 99 THR A C 1
ATOM 756 O O . THR A 1 99 ? 9.239 8.213 -6.574 1.00 97.19 99 THR A O 1
ATOM 759 N N . PRO A 1 100 ? 10.893 9.475 -5.721 1.00 96.00 100 PRO A N 1
ATOM 760 C CA . PRO A 1 100 ? 11.796 9.226 -6.845 1.00 96.00 100 PRO A CA 1
ATOM 761 C C . PRO A 1 100 ? 12.102 7.744 -7.102 1.00 96.00 100 PRO A C 1
ATOM 763 O O . PRO A 1 100 ? 12.451 7.383 -8.220 1.00 96.00 100 PRO A O 1
ATOM 766 N N . SER A 1 101 ? 11.995 6.889 -6.081 1.00 95.31 101 SER A N 1
ATOM 767 C CA . SER A 1 101 ? 12.280 5.450 -6.163 1.00 95.31 101 SER A CA 1
ATOM 768 C C . SER A 1 101 ? 11.033 4.563 -6.075 1.00 95.31 101 SER A C 1
ATOM 770 O O . SER A 1 101 ? 11.166 3.337 -6.082 1.00 95.31 101 SER A O 1
ATOM 772 N N . GLY A 1 102 ? 9.832 5.143 -5.993 1.00 97.25 102 GLY A N 1
ATOM 773 C CA . GLY A 1 102 ? 8.585 4.395 -5.848 1.00 97.25 102 GLY A CA 1
ATOM 774 C C . GLY A 1 102 ? 7.475 5.223 -5.208 1.00 97.25 102 GLY A C 1
ATOM 775 O O . GLY A 1 102 ? 7.139 6.292 -5.708 1.00 97.25 102 GLY A O 1
ATOM 776 N N . LEU A 1 103 ? 6.919 4.759 -4.088 1.00 98.25 103 LEU A N 1
ATOM 777 C CA . LEU A 1 103 ? 5.674 5.291 -3.520 1.00 98.25 103 LEU A CA 1
ATOM 778 C C . LEU A 1 103 ? 5.623 5.124 -1.995 1.00 98.25 103 LEU A C 1
ATOM 780 O O . LEU A 1 103 ? 6.020 4.092 -1.462 1.00 98.25 103 LEU A O 1
ATOM 784 N N . LYS A 1 104 ? 5.069 6.105 -1.280 1.00 98.31 104 LYS A N 1
ATOM 785 C CA . LYS A 1 104 ? 4.701 5.976 0.137 1.00 98.31 104 LYS A CA 1
ATOM 786 C C . LYS A 1 104 ? 3.195 6.029 0.309 1.00 98.31 104 LYS A C 1
ATOM 788 O O . LYS A 1 104 ? 2.523 6.846 -0.316 1.00 98.31 104 LYS A O 1
ATOM 793 N N . THR A 1 105 ? 2.679 5.207 1.216 1.00 98.19 105 THR A N 1
ATOM 794 C CA . THR A 1 105 ? 1.256 5.180 1.551 1.00 98.19 105 THR A CA 1
ATOM 795 C C . THR A 1 105 ? 1.026 5.156 3.055 1.00 98.19 105 THR A C 1
ATOM 797 O O . THR A 1 105 ? 1.801 4.571 3.815 1.00 98.19 105 THR A O 1
ATOM 800 N N . ARG A 1 106 ? -0.066 5.779 3.497 1.00 97.88 106 ARG A N 1
ATOM 801 C CA . ARG A 1 106 ? -0.564 5.681 4.872 1.00 97.88 106 ARG A CA 1
ATOM 802 C C . ARG A 1 106 ? -2.069 5.463 4.851 1.00 97.88 106 ARG A C 1
ATOM 804 O O . ARG A 1 106 ? -2.759 6.166 4.129 1.00 97.88 106 ARG A O 1
ATOM 811 N N . ALA A 1 107 ? -2.575 4.567 5.687 1.00 97.38 107 ALA A N 1
ATOM 812 C CA . ALA A 1 107 ? -4.000 4.379 5.924 1.00 97.38 107 ALA A CA 1
ATOM 813 C C . ALA A 1 107 ? -4.316 4.486 7.417 1.00 97.38 107 ALA A C 1
ATOM 815 O O . ALA A 1 107 ? -3.629 3.878 8.243 1.00 97.38 107 ALA A O 1
ATOM 816 N N . ASP A 1 108 ? -5.388 5.202 7.749 1.00 96.81 108 ASP A N 1
ATOM 817 C CA . ASP A 1 108 ? -5.895 5.312 9.118 1.00 96.81 108 ASP A CA 1
ATOM 818 C C . ASP A 1 108 ? -7.241 4.585 9.222 1.00 96.81 108 ASP A C 1
ATOM 820 O O . ASP A 1 108 ? -8.311 5.170 9.061 1.00 96.81 108 ASP A O 1
ATOM 824 N N . ALA A 1 109 ? -7.181 3.282 9.488 1.00 94.56 109 ALA A N 1
ATOM 825 C CA . ALA A 1 109 ? -8.343 2.412 9.599 1.00 94.56 109 ALA A CA 1
ATOM 826 C C . ALA A 1 109 ? -9.013 2.496 10.995 1.00 94.56 109 ALA A C 1
ATOM 828 O O . ALA A 1 109 ? -8.421 2.985 11.969 1.00 94.56 109 ALA A O 1
ATOM 829 N N . PRO A 1 110 ? -10.266 2.010 11.142 1.00 93.06 110 PRO A N 1
ATOM 830 C CA . PRO A 1 110 ? -10.993 2.057 12.409 1.00 93.06 110 PRO A CA 1
ATOM 831 C C . PRO A 1 110 ? -10.246 1.409 13.584 1.00 93.06 110 PRO A C 1
ATOM 833 O O . PRO A 1 110 ? -9.360 0.577 13.415 1.00 93.06 110 PRO A O 1
ATOM 836 N N . ALA A 1 111 ? -10.652 1.765 14.806 1.00 90.31 111 ALA A N 1
ATOM 837 C CA . ALA A 1 111 ? -10.050 1.280 16.055 1.00 90.31 111 ALA A CA 1
ATOM 838 C C . ALA A 1 111 ? -8.558 1.647 16.243 1.00 90.31 111 ALA A C 1
ATOM 840 O O . ALA A 1 111 ? -7.827 0.970 16.970 1.00 90.31 111 ALA A O 1
ATOM 841 N N . GLY A 1 112 ? -8.115 2.753 15.632 1.00 91.50 112 GLY A N 1
ATOM 842 C CA . GLY A 1 112 ? -6.764 3.297 15.814 1.00 91.50 112 GLY A CA 1
ATOM 843 C C . GLY A 1 112 ? -5.674 2.487 15.108 1.00 91.50 112 GLY A C 1
ATOM 844 O O . GLY A 1 112 ? -4.514 2.503 15.542 1.00 91.50 112 GLY A O 1
ATOM 845 N N . VAL A 1 113 ? -6.058 1.756 14.059 1.00 95.44 113 VAL A N 1
ATOM 846 C CA . VAL A 1 113 ? -5.138 1.020 13.196 1.00 95.44 113 VAL A CA 1
ATOM 847 C C . VAL A 1 113 ? -4.515 2.001 12.210 1.00 95.44 113 VAL A C 1
ATOM 849 O O . VAL A 1 113 ? -5.220 2.664 11.460 1.00 95.44 113 VAL A O 1
ATOM 852 N N . VAL A 1 114 ? -3.189 2.091 12.216 1.00 96.88 114 VAL A N 1
ATOM 853 C CA . VAL A 1 114 ? -2.427 2.889 11.251 1.00 96.88 114 VAL A CA 1
ATOM 854 C C . VAL A 1 114 ? -1.551 1.940 10.456 1.00 96.88 114 VAL A C 1
ATOM 856 O O . VAL A 1 114 ? -0.755 1.212 11.050 1.00 96.88 114 VAL A O 1
ATOM 859 N N . VAL A 1 115 ? -1.691 1.952 9.136 1.00 97.12 115 VAL A N 1
ATOM 860 C CA . VAL A 1 115 ? -0.843 1.202 8.204 1.00 97.12 115 VAL A CA 1
ATOM 861 C C . VAL A 1 115 ? 0.020 2.200 7.450 1.00 97.12 115 VAL A C 1
ATOM 863 O O . VAL A 1 115 ? -0.467 3.241 7.020 1.00 97.12 115 VAL A O 1
ATOM 866 N N . ARG A 1 116 ? 1.304 1.900 7.307 1.00 98.19 116 ARG A N 1
ATOM 867 C CA . ARG A 1 116 ? 2.254 2.660 6.495 1.00 98.19 116 ARG A CA 1
ATOM 868 C C . ARG A 1 116 ? 2.987 1.685 5.597 1.00 98.19 116 ARG A C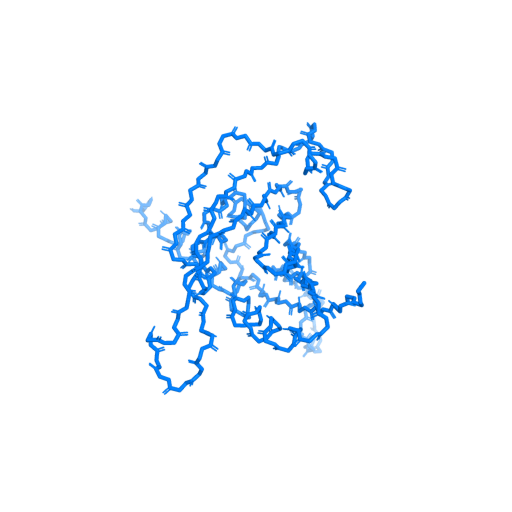 1
ATOM 870 O O . ARG A 1 116 ? 3.528 0.720 6.129 1.00 98.19 116 ARG A O 1
ATOM 877 N N . ALA A 1 117 ? 3.013 1.928 4.294 1.00 98.00 117 ALA A N 1
ATOM 878 C CA . ALA A 1 117 ? 3.760 1.096 3.358 1.00 98.00 117 ALA A CA 1
ATOM 879 C C . ALA A 1 117 ? 4.654 1.950 2.463 1.00 98.00 117 ALA A C 1
ATOM 881 O O . ALA A 1 117 ? 4.203 2.938 1.880 1.00 98.00 117 ALA A O 1
ATOM 882 N N . GLU A 1 118 ? 5.922 1.564 2.369 1.00 98.25 118 GLU A N 1
ATOM 883 C CA . GLU A 1 118 ? 6.905 2.173 1.480 1.00 98.25 118 GLU A CA 1
ATOM 884 C C . GLU A 1 118 ? 7.291 1.182 0.383 1.00 98.25 118 GLU A C 1
ATOM 886 O O . GLU A 1 118 ? 7.755 0.077 0.656 1.00 98.25 118 GLU A O 1
ATOM 891 N N . TRP A 1 119 ? 7.101 1.609 -0.859 1.00 98.19 119 TRP A N 1
ATOM 892 C CA . TRP A 1 119 ? 7.383 0.860 -2.071 1.00 98.19 119 TRP A CA 1
ATOM 893 C C . TRP A 1 119 ? 8.630 1.413 -2.732 1.00 98.19 119 TRP A C 1
ATOM 895 O O . TRP A 1 119 ? 8.725 2.619 -2.975 1.00 98.19 119 TRP A O 1
ATOM 905 N N . ARG A 1 120 ? 9.579 0.536 -3.047 1.00 97.75 120 ARG 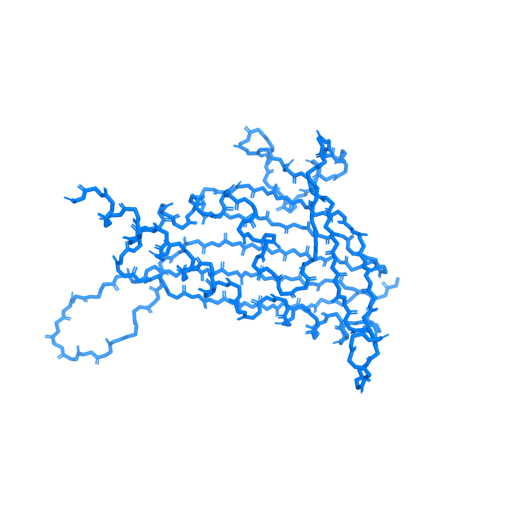A N 1
ATOM 906 C CA . ARG A 1 120 ? 10.869 0.907 -3.625 1.00 97.75 120 ARG A CA 1
ATOM 907 C C . ARG A 1 120 ? 11.244 -0.052 -4.737 1.00 97.75 120 ARG A C 1
ATOM 909 O O . ARG A 1 120 ? 11.187 -1.268 -4.564 1.00 97.75 120 ARG A O 1
ATOM 916 N N . VAL A 1 121 ? 11.688 0.501 -5.857 1.00 97.12 121 VAL A N 1
ATOM 917 C CA . VAL A 1 121 ? 12.401 -0.251 -6.885 1.00 97.12 121 VAL A CA 1
ATOM 918 C C . VAL A 1 121 ? 13.891 -0.090 -6.619 1.00 97.12 121 VAL A C 1
ATOM 920 O O . VAL A 1 121 ? 14.428 1.015 -6.682 1.00 97.12 121 VAL A O 1
ATOM 923 N N . GLN A 1 122 ? 14.560 -1.186 -6.275 1.00 94.69 122 GLN A N 1
ATOM 924 C CA . GLN A 1 122 ? 15.969 -1.166 -5.882 1.00 94.69 122 GLN A CA 1
ATOM 925 C C . GLN A 1 122 ? 16.755 -2.306 -6.539 1.00 94.69 122 GLN A C 1
ATOM 927 O O . GLN A 1 122 ? 16.152 -3.305 -6.945 1.00 94.69 122 GLN A O 1
ATOM 932 N N . PRO A 1 123 ? 18.090 -2.192 -6.656 1.00 91.38 123 PRO A N 1
ATOM 933 C CA . PRO A 1 123 ? 18.914 -3.305 -7.108 1.00 91.38 123 PRO A CA 1
ATOM 934 C C . PRO A 1 123 ? 18.744 -4.501 -6.162 1.00 91.38 123 PRO A C 1
ATOM 936 O O . PRO A 1 123 ? 18.882 -4.364 -4.945 1.00 91.38 123 PRO A O 1
ATOM 939 N N . GLY A 1 124 ? 18.415 -5.667 -6.712 1.00 76.56 124 GLY A N 1
ATOM 940 C CA . GLY A 1 124 ? 18.360 -6.935 -5.992 1.00 76.56 124 GLY A CA 1
ATOM 941 C C . GLY A 1 124 ? 19.724 -7.621 -5.938 1.00 76.56 124 GLY A C 1
ATOM 942 O O . GLY A 1 124 ? 20.651 -7.285 -6.679 1.00 76.56 124 GLY A O 1
ATOM 943 N N . VAL A 1 125 ? 19.850 -8.602 -5.044 1.00 60.19 125 VAL A N 1
ATOM 944 C CA . VAL A 1 125 ? 21.046 -9.448 -4.953 1.00 60.19 125 VAL A CA 1
ATOM 945 C C . VAL A 1 125 ? 20.875 -10.601 -5.940 1.00 60.19 125 VAL A C 1
ATOM 947 O O . VAL A 1 125 ? 19.930 -11.376 -5.819 1.00 60.19 125 VAL A O 1
ATOM 950 N N . ALA A 1 126 ? 21.761 -10.702 -6.933 1.00 54.06 126 ALA A N 1
ATOM 951 C CA . ALA A 1 126 ? 21.742 -11.806 -7.887 1.00 54.06 126 ALA A CA 1
ATOM 952 C C . ALA A 1 126 ? 21.987 -13.137 -7.152 1.00 54.06 126 ALA A C 1
ATOM 954 O O . ALA A 1 126 ? 23.034 -13.312 -6.526 1.00 54.06 126 ALA A O 1
ATOM 955 N N . TYR A 1 127 ? 21.042 -14.076 -7.234 1.00 46.50 127 TYR A N 1
ATOM 956 C CA . TYR A 1 127 ? 21.275 -15.464 -6.839 1.00 46.50 127 TYR A CA 1
ATOM 957 C C . TYR A 1 127 ? 21.792 -16.235 -8.052 1.00 46.50 127 TYR A C 1
ATOM 959 O O . TYR A 1 127 ? 21.044 -16.529 -8.980 1.00 46.50 127 TYR A O 1
ATOM 967 N N . GLY A 1 128 ? 23.085 -16.541 -8.035 1.00 46.19 128 GLY A N 1
ATOM 968 C CA . 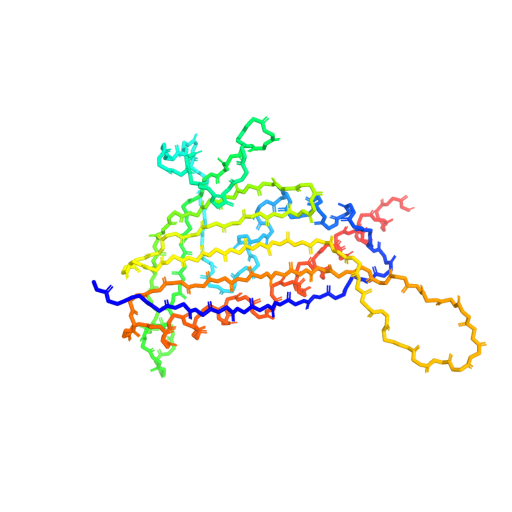GLY A 1 128 ? 23.745 -17.351 -9.049 1.00 46.19 128 GLY A CA 1
ATOM 969 C C . GLY A 1 128 ? 25.195 -17.603 -8.662 1.00 46.19 128 GLY A C 1
ATOM 970 O O . GLY A 1 128 ? 26.074 -16.821 -9.011 1.00 46.19 128 GLY A O 1
ATOM 971 N N . GLU A 1 129 ? 25.447 -18.684 -7.927 1.00 43.19 129 GLU A N 1
ATOM 972 C CA . GLU A 1 129 ? 26.762 -19.322 -7.952 1.00 43.19 129 GLU A CA 1
ATOM 973 C C . GLU A 1 129 ? 26.856 -20.081 -9.276 1.00 43.19 129 GLU A C 1
ATOM 975 O O . GLU A 1 129 ? 26.338 -21.186 -9.416 1.00 43.19 129 GLU A O 1
ATOM 980 N N . VAL A 1 130 ? 27.475 -19.460 -10.275 1.00 48.69 130 VAL A N 1
ATOM 981 C CA . VAL A 1 130 ? 28.053 -20.195 -11.397 1.00 48.69 130 VAL A CA 1
ATOM 982 C C . VAL A 1 130 ? 29.536 -19.874 -11.360 1.00 48.69 130 VAL A C 1
ATOM 984 O O . VAL A 1 130 ? 29.945 -18.733 -11.579 1.00 48.69 130 VAL A O 1
ATOM 987 N N . GLU A 1 131 ? 30.339 -20.864 -10.969 1.00 49.25 131 GLU A N 1
ATOM 988 C CA . GLU A 1 131 ? 31.791 -20.770 -11.048 1.00 49.25 131 GLU A CA 1
ATOM 989 C C . GLU A 1 131 ? 32.181 -20.453 -12.495 1.00 49.25 131 GLU A C 1
ATOM 991 O O . GLU A 1 131 ? 31.988 -21.268 -13.394 1.00 49.25 131 GLU A O 1
ATOM 996 N N . GLY A 1 132 ? 32.744 -19.262 -12.703 1.00 52.06 132 GLY A N 1
ATOM 997 C CA . GLY A 1 132 ? 33.496 -18.961 -13.914 1.00 52.06 132 GLY A CA 1
ATOM 998 C C . GLY A 1 132 ? 32.814 -18.110 -14.981 1.00 52.06 132 GLY A C 1
ATOM 999 O O . GLY A 1 132 ? 33.066 -18.367 -16.143 1.00 52.06 132 GLY A O 1
ATOM 1000 N N . GLU A 1 133 ? 32.048 -17.068 -14.646 1.00 44.16 133 GLU A N 1
ATOM 1001 C CA . GLU A 1 133 ? 32.036 -15.833 -15.455 1.00 44.16 133 GLU A CA 1
ATOM 1002 C C . GLU A 1 133 ? 31.389 -14.675 -14.688 1.00 44.16 133 GLU A C 1
ATOM 1004 O O . GLU A 1 133 ? 30.315 -14.798 -14.103 1.00 44.16 133 GLU A O 1
ATOM 1009 N N . ALA A 1 134 ? 32.081 -13.539 -14.636 1.00 44.53 134 ALA A N 1
ATOM 1010 C CA . ALA A 1 134 ? 31.716 -12.378 -13.833 1.00 44.53 134 ALA A CA 1
ATOM 1011 C C . ALA A 1 134 ? 30.639 -11.510 -14.506 1.00 44.53 134 ALA A C 1
ATOM 1013 O O . ALA A 1 134 ? 30.825 -10.302 -14.620 1.00 44.53 134 ALA A O 1
ATOM 1014 N N . ASP A 1 135 ? 29.515 -12.099 -14.913 1.00 44.12 135 ASP A N 1
ATOM 1015 C CA . ASP A 1 135 ? 28.364 -11.342 -15.415 1.00 44.12 135 ASP A CA 1
ATOM 1016 C C . ASP A 1 135 ? 27.207 -11.422 -14.411 1.00 44.12 135 ASP A C 1
ATOM 1018 O O . ASP A 1 135 ? 26.195 -12.104 -14.576 1.00 44.12 135 ASP A O 1
ATOM 1022 N N . ARG A 1 136 ? 27.403 -10.745 -13.272 1.00 51.56 136 ARG A N 1
ATOM 1023 C CA . ARG A 1 136 ? 26.346 -10.545 -12.275 1.00 51.56 136 ARG A CA 1
ATOM 1024 C C . ARG A 1 136 ? 25.377 -9.497 -12.812 1.00 51.56 136 ARG A C 1
ATOM 1026 O O . ARG A 1 136 ? 25.546 -8.310 -12.539 1.00 51.56 136 ARG A O 1
ATOM 1033 N N . TYR A 1 137 ? 24.355 -9.922 -13.546 1.00 54.69 137 TYR A N 1
ATOM 1034 C CA . TYR A 1 137 ? 23.249 -9.036 -13.894 1.00 54.69 137 TYR A CA 1
ATOM 1035 C C . TYR A 1 137 ? 22.561 -8.567 -12.603 1.00 54.69 137 TYR A C 1
ATOM 1037 O O . TYR A 1 137 ? 22.036 -9.374 -11.834 1.00 54.69 137 TYR A O 1
ATOM 1045 N N . MET A 1 138 ? 22.590 -7.257 -12.333 1.00 62.59 138 MET A N 1
ATOM 1046 C CA . MET A 1 138 ? 21.803 -6.659 -11.253 1.00 62.59 138 MET A CA 1
ATOM 1047 C C . MET A 1 138 ? 20.321 -6.813 -11.600 1.00 62.59 138 MET A C 1
ATOM 1049 O O . MET A 1 138 ? 19.785 -6.064 -12.415 1.00 62.59 138 MET A O 1
ATOM 1053 N N . GLN A 1 139 ? 19.660 -7.793 -10.990 1.00 83.56 139 GLN A N 1
ATOM 1054 C CA . GLN A 1 139 ? 18.221 -7.958 -11.130 1.00 83.56 139 GLN A CA 1
ATOM 1055 C C . GLN A 1 139 ? 17.518 -6.946 -10.230 1.00 83.56 139 GLN A C 1
ATOM 1057 O O . GLN A 1 139 ? 17.668 -6.981 -9.012 1.00 83.56 139 GLN A O 1
ATOM 1062 N N . TRP A 1 140 ? 16.752 -6.026 -10.810 1.00 93.50 140 TRP A N 1
ATOM 1063 C CA . TRP A 1 140 ? 15.943 -5.090 -10.033 1.00 93.50 140 TRP A CA 1
ATOM 1064 C C . TRP A 1 140 ? 14.846 -5.824 -9.268 1.00 93.50 140 TRP A C 1
ATOM 1066 O O . TRP A 1 140 ? 14.346 -6.856 -9.704 1.00 93.50 140 TRP A O 1
ATOM 1076 N N . THR A 1 141 ? 14.482 -5.310 -8.101 1.00 95.44 141 THR A N 1
ATOM 1077 C CA . THR A 1 141 ? 13.459 -5.899 -7.237 1.00 95.44 141 THR A CA 1
ATOM 1078 C C . THR A 1 141 ? 12.511 -4.809 -6.766 1.00 95.44 141 THR A C 1
ATOM 1080 O O . THR A 1 141 ? 12.949 -3.757 -6.294 1.00 95.44 141 THR A O 1
ATOM 1083 N N . LEU A 1 142 ? 11.213 -5.073 -6.888 1.00 97.44 142 LEU A N 1
ATOM 1084 C CA . LEU A 1 142 ? 10.174 -4.300 -6.232 1.00 97.44 142 LEU A CA 1
ATOM 1085 C C . LEU A 1 142 ? 10.070 -4.771 -4.783 1.00 97.44 142 LEU A C 1
ATOM 1087 O O . LEU A 1 142 ? 9.907 -5.964 -4.525 1.00 97.44 142 LEU A O 1
ATOM 1091 N N . VAL A 1 143 ? 10.158 -3.833 -3.851 1.00 97.31 143 VAL A N 1
ATOM 1092 C CA . VAL A 1 143 ? 10.075 -4.082 -2.414 1.00 97.31 143 VAL A CA 1
ATOM 1093 C C . VAL A 1 143 ? 8.960 -3.236 -1.830 1.00 97.31 143 VAL A C 1
ATOM 1095 O O . VAL A 1 143 ? 8.911 -2.037 -2.082 1.00 97.31 143 VAL A O 1
ATOM 1098 N N . GLU A 1 144 ? 8.103 -3.856 -1.031 1.00 97.94 144 GLU A N 1
ATOM 1099 C CA . GLU A 1 144 ? 7.146 -3.186 -0.160 1.00 97.94 144 GLU A CA 1
ATOM 1100 C C . GLU A 1 144 ? 7.512 -3.485 1.296 1.00 97.94 144 GLU A C 1
ATOM 1102 O O . GLU A 1 144 ? 7.548 -4.645 1.711 1.00 97.94 144 GLU A O 1
ATOM 1107 N N . ASP A 1 145 ? 7.753 -2.437 2.078 1.00 97.81 145 ASP A N 1
ATOM 1108 C CA . ASP A 1 145 ? 7.884 -2.511 3.530 1.00 97.81 145 ASP A CA 1
ATOM 1109 C C . ASP A 1 145 ? 6.632 -1.923 4.174 1.00 97.81 145 ASP A C 1
ATOM 1111 O O . ASP A 1 145 ? 6.436 -0.705 4.185 1.00 97.81 145 ASP A O 1
ATOM 1115 N N . VAL A 1 146 ? 5.786 -2.787 4.734 1.00 97.19 146 VAL A N 1
ATOM 1116 C CA . VAL A 1 146 ? 4.538 -2.395 5.390 1.00 97.19 146 VAL A CA 1
ATOM 1117 C C . VAL A 1 146 ? 4.647 -2.551 6.901 1.00 97.19 146 VAL A C 1
ATOM 1119 O O . VAL A 1 146 ? 4.992 -3.605 7.429 1.00 97.19 146 VAL A O 1
ATOM 1122 N N . THR A 1 147 ? 4.317 -1.489 7.628 1.00 97.44 147 THR A N 1
ATOM 1123 C CA . THR A 1 147 ? 4.217 -1.475 9.086 1.00 97.44 147 THR A CA 1
ATOM 1124 C C . THR A 1 147 ? 2.797 -1.146 9.499 1.00 97.44 147 THR A C 1
ATOM 1126 O O . THR A 1 147 ? 2.235 -0.128 9.096 1.00 97.44 147 THR A O 1
ATOM 1129 N N . VAL A 1 148 ? 2.234 -1.975 10.371 1.00 96.62 148 VAL A N 1
ATOM 1130 C CA . VAL A 1 148 ? 0.933 -1.737 10.985 1.00 96.62 148 VAL A CA 1
ATOM 1131 C C . VAL A 1 148 ? 1.072 -1.487 12.477 1.00 96.62 148 VAL A C 1
ATOM 1133 O O . VAL A 1 148 ? 1.830 -2.165 13.167 1.00 96.62 148 VAL A O 1
ATOM 1136 N N . GLN A 1 149 ? 0.328 -0.509 12.984 1.00 96.06 149 GLN A N 1
ATOM 1137 C CA . GLN A 1 149 ? 0.264 -0.152 14.395 1.00 96.06 149 GLN A CA 1
ATOM 1138 C C . GLN A 1 149 ? -1.182 -0.191 14.877 1.00 96.06 149 GLN A C 1
ATOM 1140 O O . GLN A 1 149 ? -2.042 0.474 14.307 1.00 96.06 149 GLN A O 1
ATOM 1145 N N . SER A 1 150 ? -1.454 -0.895 15.972 1.00 95.25 150 SER A N 1
ATOM 1146 C CA . SER A 1 150 ? -2.789 -0.959 16.579 1.00 95.25 150 SER A CA 1
ATOM 1147 C C . SER A 1 150 ? -2.710 -0.978 18.102 1.00 95.25 150 SER A C 1
ATOM 1149 O O . SER A 1 150 ? -1.632 -1.048 18.697 1.00 95.25 150 SER A O 1
ATOM 1151 N N . VAL A 1 151 ? -3.866 -0.941 18.765 1.00 93.06 151 VAL A N 1
ATOM 1152 C CA . VAL A 1 151 ? -3.950 -1.356 20.171 1.00 93.06 151 VAL A CA 1
ATOM 1153 C C . VAL A 1 151 ? -3.532 -2.825 20.299 1.00 93.06 151 VAL A C 1
ATOM 1155 O O . VAL A 1 151 ? -3.840 -3.645 19.429 1.00 93.06 151 VAL A O 1
ATOM 1158 N N . TRP A 1 152 ? -2.807 -3.148 21.370 1.00 91.88 152 TRP A N 1
ATOM 1159 C CA . TRP A 1 152 ? -2.142 -4.443 21.554 1.00 91.88 152 TRP A CA 1
ATOM 1160 C C . TRP A 1 152 ? -3.073 -5.655 21.440 1.00 91.88 152 TRP A C 1
ATOM 1162 O O . TRP A 1 152 ? -2.687 -6.676 20.886 1.00 91.88 152 TRP A O 1
ATOM 1172 N N . TRP A 1 153 ? -4.316 -5.548 21.911 1.00 90.44 153 TRP A N 1
ATOM 1173 C CA . TRP A 1 153 ? -5.278 -6.653 21.880 1.00 90.44 153 TRP A CA 1
ATOM 1174 C C . TRP A 1 153 ? -5.850 -6.928 20.477 1.00 90.44 153 TRP A C 1
ATOM 1176 O O . TRP A 1 153 ? -6.364 -8.017 20.239 1.00 90.44 153 TRP A O 1
ATOM 1186 N N . LEU A 1 154 ? -5.729 -5.982 19.533 1.00 91.06 154 LEU A N 1
ATOM 1187 C CA . LEU A 1 154 ? -6.131 -6.165 18.131 1.00 91.06 154 LEU A CA 1
ATOM 1188 C C . LEU A 1 154 ? -4.992 -6.636 17.222 1.00 91.06 154 LEU A C 1
ATOM 1190 O O . LEU A 1 154 ? -5.261 -7.049 16.093 1.00 91.06 154 LEU A O 1
ATOM 1194 N N . ILE A 1 155 ? -3.734 -6.594 17.675 1.00 91.69 155 ILE A N 1
ATOM 1195 C CA . ILE A 1 155 ? -2.583 -6.724 16.769 1.00 91.69 155 ILE A CA 1
ATOM 1196 C C . ILE A 1 155 ? -2.550 -8.067 16.032 1.00 91.69 155 ILE A C 1
ATOM 1198 O O . ILE A 1 155 ? -2.221 -8.090 14.853 1.00 91.69 155 ILE A O 1
ATOM 1202 N N . SER A 1 156 ? -2.965 -9.172 16.660 1.00 91.31 156 SER A N 1
ATOM 1203 C CA . SER A 1 156 ? -3.011 -10.490 16.006 1.00 91.31 156 SER A CA 1
ATOM 1204 C C . SER A 1 156 ? -4.021 -10.541 14.856 1.00 91.31 156 SER A C 1
ATOM 1206 O O . SER A 1 156 ? -3.743 -11.118 13.806 1.00 91.31 156 SER A O 1
ATOM 1208 N N . PHE A 1 157 ? -5.189 -9.920 15.039 1.00 90.88 157 PHE A N 1
ATOM 1209 C CA . PHE A 1 157 ? -6.222 -9.836 14.005 1.00 90.88 157 PHE A CA 1
ATOM 1210 C C . PHE A 1 157 ? -5.774 -8.935 12.850 1.00 90.88 157 PHE A C 1
ATOM 1212 O O . PHE A 1 157 ? -5.904 -9.294 11.679 1.00 90.88 157 PHE A O 1
ATOM 1219 N N . VAL A 1 158 ? -5.211 -7.777 13.192 1.00 91.38 158 VAL A N 1
ATOM 1220 C CA . VAL A 1 158 ? -4.723 -6.790 12.228 1.00 91.38 158 VAL A CA 1
ATOM 1221 C C . VAL A 1 158 ? -3.553 -7.349 11.421 1.00 91.38 158 VAL A C 1
ATOM 1223 O O . VAL A 1 158 ? -3.571 -7.263 10.198 1.00 91.38 158 VAL A O 1
ATOM 1226 N N . LYS A 1 159 ? -2.592 -8.009 12.079 1.00 92.56 159 LYS A N 1
ATOM 1227 C CA . LYS A 1 159 ? -1.469 -8.705 11.439 1.00 92.56 159 LYS A CA 1
ATOM 1228 C C . LYS A 1 159 ? -1.949 -9.682 10.370 1.00 92.56 159 LYS A C 1
ATOM 1230 O O . LYS A 1 159 ? -1.475 -9.623 9.244 1.00 92.56 159 LYS A O 1
ATOM 1235 N N . LYS A 1 160 ? -2.914 -10.546 10.701 1.00 92.06 160 LYS A N 1
ATOM 1236 C CA . LYS A 1 160 ? -3.429 -11.555 9.764 1.00 92.06 160 LYS A CA 1
ATOM 1237 C C . LYS A 1 160 ? -4.059 -10.926 8.517 1.00 92.06 160 LYS A C 1
ATOM 1239 O O . LYS A 1 160 ? -3.850 -11.422 7.414 1.00 92.06 160 LYS A O 1
ATOM 1244 N N . ASN A 1 161 ? -4.837 -9.857 8.687 1.00 90.75 161 ASN A N 1
ATOM 1245 C CA . ASN A 1 161 ? -5.465 -9.165 7.558 1.00 90.75 161 ASN A CA 1
ATOM 1246 C C . ASN A 1 161 ? -4.440 -8.382 6.728 1.00 90.75 161 ASN A C 1
ATOM 1248 O O . ASN A 1 161 ? -4.502 -8.439 5.506 1.00 90.75 161 ASN A O 1
ATOM 1252 N N . MET A 1 162 ? -3.465 -7.738 7.372 1.00 91.19 162 MET A N 1
ATOM 1253 C CA . MET A 1 162 ? -2.360 -7.058 6.692 1.00 91.19 162 MET A CA 1
ATOM 1254 C C . MET A 1 162 ? -1.531 -8.049 5.860 1.00 91.19 162 MET A C 1
ATOM 1256 O O . MET A 1 162 ? -1.368 -7.862 4.660 1.00 91.19 162 MET A O 1
ATOM 1260 N N . GLU A 1 163 ? -1.114 -9.180 6.431 1.00 92.44 163 GLU A N 1
ATOM 1261 C CA . GLU A 1 163 ? -0.412 -10.223 5.669 1.00 92.44 163 GLU A CA 1
ATOM 1262 C C . GLU A 1 163 ? -1.275 -10.763 4.521 1.00 92.44 163 GLU A C 1
ATOM 1264 O O . GLU A 1 163 ? -0.774 -11.024 3.428 1.00 92.44 163 GLU A O 1
ATOM 1269 N N . HIS A 1 164 ? -2.591 -10.889 4.722 1.00 90.69 164 HIS A N 1
ATOM 1270 C CA . HIS A 1 164 ? -3.488 -11.310 3.652 1.00 90.69 164 HIS A CA 1
ATOM 1271 C C . HIS A 1 164 ? -3.575 -10.294 2.502 1.00 90.69 164 HIS A C 1
ATOM 1273 O O . HIS A 1 164 ? -3.591 -10.710 1.342 1.00 90.69 164 HIS A O 1
ATOM 1279 N N . ALA A 1 165 ? -3.632 -9.002 2.826 1.00 88.88 165 ALA A N 1
ATOM 1280 C CA . ALA A 1 165 ? -3.742 -7.908 1.870 1.00 88.88 165 ALA A CA 1
ATOM 1281 C C . ALA A 1 165 ? -2.464 -7.723 1.038 1.00 88.88 165 ALA A C 1
ATOM 1283 O O . ALA A 1 165 ? -2.561 -7.525 -0.173 1.00 88.88 165 ALA A O 1
ATOM 1284 N N . HIS A 1 166 ? -1.294 -7.850 1.676 1.00 93.06 166 HIS A N 1
ATOM 1285 C CA . HIS A 1 166 ? -0.009 -7.446 1.098 1.00 93.06 166 HIS A CA 1
ATOM 1286 C C . HIS A 1 166 ? 0.840 -8.602 0.541 1.00 93.06 166 HIS A C 1
ATOM 1288 O O . HIS A 1 166 ? 1.591 -8.391 -0.400 1.00 93.06 166 HIS A O 1
ATOM 1294 N N . ARG A 1 167 ? 0.724 -9.852 1.022 1.00 91.88 167 ARG A N 1
ATOM 1295 C CA . ARG A 1 167 ? 1.692 -10.931 0.677 1.00 91.88 167 ARG A CA 1
ATOM 1296 C C . ARG A 1 167 ? 1.947 -11.184 -0.821 1.00 91.88 167 ARG A C 1
ATOM 1298 O O . ARG A 1 167 ? 2.984 -11.729 -1.172 1.00 91.88 167 ARG A O 1
ATOM 1305 N N . ASP A 1 168 ? 0.990 -10.854 -1.688 1.00 92.19 168 ASP A N 1
ATOM 1306 C CA . ASP A 1 168 ? 1.044 -11.132 -3.128 1.00 92.19 168 ASP A CA 1
ATOM 1307 C C . ASP A 1 168 ? 1.126 -9.850 -3.975 1.00 92.19 168 ASP A C 1
ATOM 1309 O O . ASP A 1 168 ? 1.140 -9.925 -5.203 1.00 92.19 168 ASP A O 1
ATOM 1313 N N . ILE A 1 169 ? 1.140 -8.670 -3.347 1.00 94.88 169 ILE A N 1
ATOM 1314 C CA . ILE A 1 169 ? 0.871 -7.411 -4.044 1.00 94.88 169 ILE A CA 1
ATOM 1315 C C . ILE A 1 169 ? 2.008 -7.008 -4.993 1.00 94.88 169 ILE A C 1
ATOM 1317 O O . ILE A 1 169 ? 1.736 -6.639 -6.133 1.00 94.88 169 ILE A O 1
ATOM 1321 N N . CYS A 1 170 ? 3.273 -7.181 -4.584 1.00 96.69 170 CYS A N 1
ATOM 1322 C CA . CYS A 1 170 ? 4.428 -6.897 -5.439 1.00 96.69 170 CYS A CA 1
ATOM 1323 C C . CYS A 1 170 ? 4.426 -7.780 -6.689 1.00 96.69 170 CYS A C 1
ATOM 1325 O O . CYS A 1 170 ? 4.612 -7.283 -7.796 1.00 96.69 170 CYS A O 1
ATOM 1327 N N . ARG A 1 171 ? 4.163 -9.084 -6.521 1.00 96.31 171 ARG A N 1
ATOM 1328 C CA . ARG A 1 171 ? 4.117 -10.039 -7.635 1.00 96.31 171 ARG A CA 1
ATOM 1329 C C . ARG A 1 171 ? 3.014 -9.671 -8.628 1.00 96.31 171 ARG A C 1
ATOM 1331 O O . ARG A 1 171 ? 3.298 -9.525 -9.809 1.00 96.31 171 ARG A O 1
ATOM 1338 N N . LYS A 1 172 ? 1.791 -9.438 -8.138 1.00 96.50 172 LYS A N 1
ATOM 1339 C CA . LYS A 1 172 ? 0.650 -9.042 -8.980 1.00 96.50 172 LYS A CA 1
ATOM 1340 C C . LYS A 1 172 ? 0.904 -7.747 -9.748 1.00 96.50 172 LYS A C 1
ATOM 1342 O O . LYS A 1 172 ? 0.448 -7.607 -10.878 1.00 96.50 172 LYS A O 1
ATOM 1347 N N . LEU A 1 173 ? 1.590 -6.786 -9.127 1.00 97.12 173 LEU A N 1
ATOM 1348 C CA . LEU A 1 173 ? 1.915 -5.529 -9.790 1.00 97.12 173 LEU A CA 1
ATOM 1349 C C . LEU A 1 173 ? 2.929 -5.747 -10.915 1.00 97.12 173 LEU A C 1
ATOM 1351 O O . LEU A 1 173 ? 2.717 -5.244 -12.012 1.00 97.12 173 LEU A O 1
ATOM 1355 N N . VAL A 1 174 ? 3.985 -6.525 -10.666 1.00 96.88 174 VAL A N 1
ATOM 1356 C CA . VAL A 1 174 ? 4.971 -6.884 -11.698 1.00 96.88 174 VAL A CA 1
ATOM 1357 C C . VAL A 1 174 ? 4.298 -7.606 -12.871 1.00 96.88 174 VAL A C 1
ATOM 1359 O O . VAL A 1 174 ? 4.479 -7.186 -14.010 1.00 96.88 174 VAL A O 1
ATOM 1362 N N . GLU A 1 175 ? 3.464 -8.614 -12.593 1.00 96.06 175 GLU A N 1
ATOM 1363 C CA . GLU A 1 175 ? 2.699 -9.358 -13.608 1.00 96.06 175 GLU A CA 1
ATOM 1364 C C . GLU A 1 175 ? 1.816 -8.416 -14.448 1.00 96.06 175 GLU A C 1
ATOM 1366 O O . GLU A 1 175 ? 1.910 -8.402 -15.675 1.00 96.06 175 GLU A O 1
ATOM 1371 N N . LYS A 1 176 ? 1.030 -7.541 -13.801 1.00 95.88 176 LYS A N 1
ATOM 1372 C CA . LYS A 1 176 ? 0.158 -6.569 -14.486 1.00 95.88 176 LYS A CA 1
ATOM 1373 C C . LYS A 1 176 ? 0.937 -5.634 -15.419 1.00 95.88 176 LYS A C 1
ATOM 1375 O O . LYS A 1 176 ? 0.464 -5.315 -16.512 1.00 95.88 176 LYS A O 1
ATOM 1380 N N . VAL A 1 177 ? 2.098 -5.147 -14.981 1.00 96.38 177 VAL A N 1
ATOM 1381 C CA . VAL A 1 177 ? 2.913 -4.198 -15.758 1.00 96.38 177 VAL A CA 1
ATOM 1382 C C . VAL A 1 177 ? 3.586 -4.895 -16.938 1.00 96.38 177 VAL A C 1
ATOM 1384 O O . VAL A 1 177 ? 3.590 -4.352 -18.044 1.00 96.38 177 VAL A O 1
ATOM 1387 N N . GLU A 1 178 ? 4.105 -6.106 -16.733 1.00 94.88 178 GLU A N 1
ATOM 1388 C CA . GLU A 1 178 ? 4.688 -6.917 -17.802 1.00 94.88 178 GLU A CA 1
ATOM 1389 C C . GLU A 1 178 ? 3.654 -7.238 -18.888 1.00 94.88 178 GLU A C 1
ATOM 1391 O O . GLU A 1 178 ? 3.892 -6.963 -20.066 1.00 94.88 178 GLU A O 1
ATOM 1396 N N . GLU A 1 179 ? 2.474 -7.727 -18.502 1.00 93.81 179 GLU A N 1
ATOM 1397 C CA . GLU A 1 179 ? 1.379 -8.023 -19.432 1.00 93.81 179 GLU A CA 1
ATOM 1398 C C . GLU A 1 179 ? 0.961 -6.785 -20.239 1.00 93.81 179 GLU A C 1
ATOM 1400 O O . GLU A 1 179 ? 0.796 -6.859 -21.462 1.00 93.81 179 GLU A O 1
ATOM 1405 N N . GLY A 1 180 ? 0.843 -5.626 -19.580 1.00 91.19 180 GLY A N 1
ATOM 1406 C CA . GLY A 1 180 ? 0.510 -4.360 -20.233 1.00 91.19 180 GLY A CA 1
ATOM 1407 C C . GLY A 1 180 ? 1.540 -3.940 -21.286 1.00 91.19 180 GLY A C 1
ATOM 1408 O O . GLY A 1 180 ? 1.169 -3.514 -22.383 1.00 91.19 180 GLY A O 1
ATOM 1409 N N . LYS A 1 181 ? 2.833 -4.115 -20.990 1.00 88.50 181 LYS A N 1
ATOM 1410 C CA . LYS A 1 181 ? 3.931 -3.788 -21.912 1.00 88.50 181 LYS A CA 1
ATOM 1411 C C . LYS A 1 181 ? 3.956 -4.719 -23.124 1.00 88.50 181 LYS A C 1
ATOM 1413 O O . LYS A 1 181 ? 4.077 -4.253 -24.257 1.00 88.50 181 LYS A O 1
ATOM 1418 N N . MET A 1 182 ? 3.773 -6.020 -22.904 1.00 84.00 182 MET A N 1
ATOM 1419 C CA . MET A 1 182 ? 3.738 -7.022 -23.976 1.00 84.00 182 MET A CA 1
ATOM 1420 C C . MET A 1 182 ? 2.528 -6.838 -24.903 1.00 84.00 182 MET A C 1
ATOM 1422 O O . MET A 1 182 ? 2.646 -6.965 -26.127 1.00 84.00 182 MET A O 1
ATOM 1426 N N . ALA A 1 183 ? 1.368 -6.478 -24.3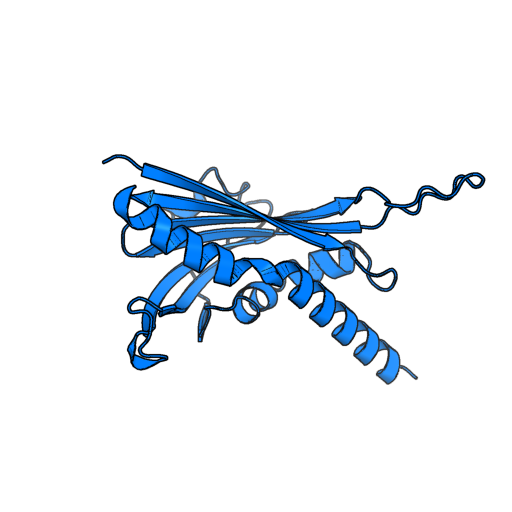46 1.00 83.38 183 ALA A N 1
ATOM 1427 C CA . ALA A 1 183 ? 0.171 -6.174 -25.125 1.00 83.38 183 ALA A CA 1
ATOM 1428 C C . ALA A 1 183 ? 0.325 -4.897 -25.972 1.00 83.38 183 ALA A C 1
ATOM 1430 O O . ALA A 1 183 ? -0.184 -4.849 -27.093 1.00 83.38 183 ALA A O 1
ATOM 1431 N N . GLY A 1 184 ? 1.030 -3.882 -25.460 1.00 77.62 184 GLY A N 1
ATOM 1432 C CA . GLY A 1 184 ? 1.384 -2.676 -26.214 1.00 77.62 184 GLY A CA 1
ATOM 1433 C C . GLY A 1 184 ? 2.310 -2.985 -27.390 1.00 77.62 184 GLY A C 1
ATOM 1434 O O . GLY A 1 184 ? 1.986 -2.645 -28.524 1.00 77.62 184 GLY A O 1
ATOM 1435 N N . ALA A 1 185 ? 3.390 -3.731 -27.140 1.00 72.81 185 ALA A N 1
ATOM 1436 C CA . ALA A 1 185 ? 4.362 -4.109 -28.167 1.00 72.81 185 ALA A CA 1
ATOM 1437 C C . ALA A 1 185 ? 3.748 -4.941 -29.308 1.00 72.81 185 ALA A C 1
ATOM 1439 O O . ALA A 1 185 ? 4.125 -4.778 -30.460 1.00 72.81 185 ALA A O 1
ATOM 1440 N N . THR A 1 186 ? 2.767 -5.802 -29.011 1.00 66.94 186 THR A N 1
ATOM 1441 C CA . THR A 1 186 ? 2.087 -6.636 -30.024 1.00 66.94 186 THR A CA 1
ATOM 1442 C C . THR A 1 186 ? 1.174 -5.823 -30.954 1.00 66.94 186 THR A C 1
ATOM 1444 O O . THR A 1 186 ? 0.869 -6.270 -32.053 1.00 66.94 186 THR A O 1
ATOM 1447 N N . ARG A 1 187 ? 0.710 -4.639 -30.531 1.00 56.72 187 ARG A N 1
ATOM 1448 C CA . ARG A 1 187 ? -0.192 -3.779 -31.322 1.00 56.72 187 ARG A CA 1
ATOM 1449 C C . ARG A 1 187 ? 0.538 -2.839 -32.283 1.00 56.72 187 ARG A C 1
ATOM 1451 O O . ARG A 1 187 ? -0.117 -2.229 -33.123 1.00 56.72 187 ARG A O 1
ATOM 1458 N N . GLU A 1 188 ? 1.853 -2.703 -32.144 1.00 55.94 188 GLU A N 1
ATOM 1459 C CA . GLU A 1 188 ? 2.697 -1.841 -32.984 1.00 55.94 188 GLU A CA 1
ATOM 1460 C C . GLU A 1 188 ? 3.339 -2.594 -34.168 1.00 55.94 188 GLU A C 1
ATOM 1462 O O . GLU A 1 188 ? 4.144 -2.012 -34.897 1.00 55.94 188 GLU A O 1
ATOM 1467 N N . VAL A 1 189 ? 2.969 -3.866 -34.375 1.00 47.53 189 VAL A N 1
ATOM 1468 C CA . VAL A 1 189 ? 3.440 -4.753 -35.458 1.00 47.53 189 VAL A CA 1
ATOM 1469 C C . VAL A 1 189 ? 2.299 -5.073 -36.418 1.00 47.53 189 VAL A C 1
ATOM 1471 O O . VAL A 1 189 ? 2.557 -5.087 -37.642 1.00 47.53 189 VAL A O 1
#

InterPro domains:
  IPR055481 Domain of unknown function DUF7053 [PF23155] (4-179)

Secondary structure (DSSP, 8-state):
--EEEEEEEEEEEPPTT--HHHHHHHHHSHHHHHHHSTTEEEEEEES---HHHHT-TTSPPTTTSPEEEEEEEEEEE-STTSGGGGEEEEEEEEEEEEETTEEEEEEEEGGGEEEEEEEEEEEPPP----TT-------EEEEEEEEEEEEGGGHHHHHHHHHHHHTTHHHHHHHHHHHHHHHHHHHT-

pLDDT: mean 89.21, std 13.47, range [43.19, 98.31]

Sequence (189 aa):
MSRSSHTLQVTAPLPSSLTPADMISALHIHENCLTLQALTTGYKEIPTTCPAVLSDPYFSATDTAPIMTYEVTEGVIIIPGIGDWGKKFITFPVWFQDTPSGLKTRADAPAGVVVRAEWRVQPGVAYGEVEGEADRYMQWTLVEDVTVQSVWWLISFVKKNMEHAHRDICRKLVEKVEEGKMAGATREV

Foldseek 3Di:
DDKDKDKDKAKDWFDPLDDLVLLQVLLVVVVLLQVLFPFWPDKDWDPDDDPVVCPDPQDDHCVVWHKTKMWTKGFAQCDPDPPSVSTDIWIWMKIWTRDPFHIWMWTQTPQRKIKIKDKGWDFDAQPDPDPDDPPRDRTIMIMIMMMIMHHPVCCVVVVVSVCNRPHCSRVSSSVVSSVVSVVVVVVVD

Organism: NCBI:txid675824